Protein AF-A0A7S4W126-F1 (afdb_monomer_lite)

Structure (mmCIF, N/CA/C/O backbone):
data_AF-A0A7S4W126-F1
#
_entry.id   AF-A0A7S4W126-F1
#
loop_
_atom_site.group_PDB
_atom_site.id
_atom_site.type_symbol
_atom_site.label_atom_id
_atom_site.label_alt_id
_atom_site.label_comp_id
_atom_site.label_asym_id
_atom_site.label_entity_id
_atom_site.label_seq_id
_atom_site.pdbx_PDB_ins_code
_atom_site.Cartn_x
_atom_site.Cartn_y
_atom_site.Cartn_z
_atom_site.occupancy
_atom_site.B_iso_or_equiv
_atom_site.auth_seq_id
_atom_site.auth_comp_id
_atom_site.auth_asym_id
_atom_site.auth_atom_id
_atom_site.pdbx_PDB_model_num
ATOM 1 N N . LYS A 1 1 ? -13.277 -7.329 6.237 1.00 90.75 1 LYS A N 1
ATOM 2 C CA . LYS A 1 1 ? -13.253 -6.735 7.605 1.00 90.75 1 LYS A CA 1
ATOM 3 C C . LYS A 1 1 ? -12.310 -5.534 7.594 1.00 90.75 1 LYS A C 1
ATOM 5 O O . LYS A 1 1 ? -11.584 -5.409 6.620 1.00 90.75 1 LYS A O 1
ATOM 10 N N . ILE A 1 2 ? -12.320 -4.678 8.614 1.00 94.19 2 ILE A N 1
ATOM 11 C CA . ILE A 1 2 ? -11.358 -3.569 8.770 1.00 94.19 2 ILE A CA 1
ATOM 12 C C . ILE A 1 2 ? -10.396 -3.955 9.900 1.00 94.19 2 ILE A C 1
ATOM 14 O O . ILE A 1 2 ? -10.858 -4.555 10.874 1.00 94.19 2 ILE A O 1
ATOM 18 N N . ALA A 1 3 ? -9.103 -3.676 9.750 1.00 96.19 3 ALA A N 1
ATOM 19 C CA . ALA A 1 3 ? -8.069 -4.008 10.729 1.00 96.19 3 ALA A CA 1
ATOM 20 C C . ALA A 1 3 ? -8.229 -3.224 12.035 1.00 96.19 3 ALA A C 1
ATOM 22 O O . ALA A 1 3 ? -8.669 -2.075 12.018 1.00 96.19 3 ALA A O 1
ATOM 23 N N . ASP A 1 4 ? -7.929 -3.869 13.161 1.00 94.69 4 ASP A N 1
ATOM 24 C CA . ASP A 1 4 ? -7.965 -3.260 14.494 1.00 94.69 4 ASP A CA 1
ATOM 25 C C . ASP A 1 4 ? -6.705 -2.417 14.755 1.00 94.69 4 ASP A C 1
ATOM 27 O O . ASP A 1 4 ? -5.688 -2.602 14.091 1.00 94.69 4 ASP A O 1
ATOM 31 N N . ALA A 1 5 ? -6.759 -1.506 15.734 1.00 93.94 5 ALA A N 1
ATOM 32 C CA . ALA A 1 5 ? -5.678 -0.550 16.016 1.00 93.94 5 ALA A CA 1
ATOM 33 C C . ALA A 1 5 ? -4.349 -1.211 16.426 1.00 93.94 5 ALA A C 1
ATOM 35 O O . ALA A 1 5 ? -3.285 -0.620 16.316 1.00 93.94 5 ALA A O 1
ATOM 36 N N . ASN A 1 6 ? -4.403 -2.450 16.916 1.00 92.75 6 ASN A N 1
ATOM 37 C CA . ASN A 1 6 ? -3.231 -3.222 17.328 1.00 92.75 6 ASN A CA 1
ATOM 38 C C . ASN A 1 6 ? -2.645 -4.093 16.206 1.00 92.75 6 ASN A C 1
ATOM 40 O O . ASN A 1 6 ? -1.684 -4.828 16.449 1.00 92.75 6 ASN A O 1
ATOM 44 N N . TYR A 1 7 ? -3.235 -4.071 15.008 1.00 95.44 7 TYR A N 1
ATOM 45 C CA . TYR A 1 7 ? -2.669 -4.771 13.868 1.00 95.44 7 TYR A CA 1
ATOM 46 C C . TYR A 1 7 ? -1.399 -4.056 13.401 1.00 95.44 7 TYR A C 1
ATOM 48 O O . TYR A 1 7 ? -1.406 -2.855 13.161 1.00 95.44 7 TYR A O 1
ATOM 56 N N . ASN A 1 8 ? -0.324 -4.822 13.227 1.00 94.38 8 ASN A N 1
ATOM 57 C CA . ASN A 1 8 ? 0.948 -4.323 12.724 1.00 94.38 8 ASN A CA 1
ATOM 58 C C . ASN A 1 8 ? 1.354 -5.140 11.500 1.00 94.38 8 ASN A C 1
ATOM 60 O O . ASN A 1 8 ? 1.559 -6.351 11.601 1.00 94.38 8 ASN A O 1
ATOM 64 N N . ALA A 1 9 ? 1.479 -4.473 10.355 1.00 95.50 9 ALA A N 1
ATOM 65 C CA . ALA A 1 9 ? 2.018 -5.094 9.155 1.00 95.50 9 ALA A CA 1
ATOM 66 C C . ALA A 1 9 ? 3.543 -5.256 9.263 1.00 95.50 9 ALA A C 1
ATOM 68 O O . ALA A 1 9 ? 4.234 -4.425 9.855 1.00 95.50 9 ALA A O 1
ATOM 69 N N . THR A 1 10 ? 4.078 -6.328 8.678 1.00 95.81 10 THR A N 1
ATOM 70 C CA . THR A 1 10 ? 5.518 -6.639 8.716 1.00 95.81 10 THR A CA 1
ATOM 71 C C . THR A 1 10 ? 6.171 -6.457 7.352 1.00 95.81 10 THR A C 1
ATOM 73 O O . THR A 1 10 ? 5.537 -6.725 6.331 1.00 95.81 10 THR A O 1
ATOM 76 N N . GLN A 1 11 ? 7.448 -6.057 7.308 1.00 96.12 11 GLN A N 1
ATOM 77 C CA . GLN A 1 11 ? 8.208 -5.921 6.056 1.00 96.12 11 GLN A CA 1
ATOM 78 C C . GLN A 1 11 ? 8.055 -7.158 5.158 1.00 96.12 11 GLN A C 1
ATOM 80 O O . GLN A 1 11 ? 8.240 -8.288 5.609 1.00 96.12 11 GLN A O 1
ATOM 85 N N . GLY A 1 12 ? 7.740 -6.944 3.878 1.00 94.75 12 GLY A N 1
ATOM 86 C CA . GLY A 1 12 ? 7.589 -8.026 2.900 1.00 94.75 12 GLY A CA 1
ATOM 87 C C . GLY A 1 12 ? 6.261 -8.784 2.990 1.00 94.75 12 GLY A C 1
ATOM 88 O O . GLY A 1 12 ? 6.042 -9.722 2.227 1.00 94.75 12 GLY A O 1
ATOM 89 N N . GLN A 1 13 ? 5.357 -8.413 3.904 1.00 96.44 13 GLN A N 1
ATOM 90 C CA . GLN A 1 13 ? 4.043 -9.042 3.985 1.00 96.44 13 GLN A CA 1
ATOM 91 C C . GLN A 1 13 ? 3.250 -8.780 2.705 1.00 96.44 13 GLN A C 1
ATOM 93 O O . GLN A 1 13 ? 3.098 -7.635 2.283 1.00 96.44 13 GLN A O 1
ATOM 98 N N . ASN A 1 14 ? 2.702 -9.843 2.115 1.00 97.12 14 ASN A N 1
ATOM 99 C CA . ASN A 1 14 ? 1.857 -9.736 0.934 1.00 97.12 14 ASN A CA 1
ATOM 100 C C . ASN A 1 14 ? 0.533 -9.048 1.265 1.00 97.12 14 ASN A C 1
ATOM 102 O O . ASN A 1 14 ? -0.231 -9.502 2.118 1.00 97.12 14 ASN A O 1
ATOM 106 N N . LEU A 1 15 ? 0.248 -7.998 0.511 1.00 98.00 15 LEU A N 1
ATOM 107 C CA . LEU A 1 15 ? -0.972 -7.221 0.551 1.00 98.00 15 LEU A CA 1
ATOM 108 C C . LEU A 1 15 ? -1.639 -7.255 -0.820 1.00 98.00 15 LEU A C 1
ATOM 110 O O . LEU A 1 15 ? -0.974 -7.284 -1.854 1.00 98.00 15 LEU A O 1
ATOM 114 N N . THR A 1 16 ? -2.964 -7.249 -0.843 1.00 98.25 16 THR A N 1
ATOM 115 C CA . THR A 1 16 ? -3.747 -7.241 -2.080 1.00 98.25 16 THR A CA 1
ATOM 116 C C . THR A 1 16 ? -4.449 -5.908 -2.234 1.00 98.25 16 THR A C 1
ATOM 118 O O . THR A 1 16 ? -5.254 -5.535 -1.385 1.00 98.25 16 THR A O 1
ATOM 121 N N . VAL A 1 17 ? -4.191 -5.231 -3.346 1.00 98.12 17 VAL A N 1
ATOM 122 C CA . VAL A 1 17 ? -4.934 -4.045 -3.779 1.00 98.12 17 VAL A CA 1
ATOM 123 C C . VAL A 1 17 ? -5.935 -4.473 -4.840 1.00 98.12 17 VAL A C 1
ATOM 125 O O . VAL A 1 17 ? -5.609 -5.308 -5.688 1.00 98.12 17 VAL A O 1
ATOM 128 N N . ILE A 1 18 ? -7.144 -3.915 -4.807 1.00 97.75 18 ILE A N 1
ATOM 129 C CA . ILE A 1 18 ? -8.142 -4.094 -5.869 1.00 97.75 18 ILE A CA 1
ATOM 130 C C . ILE A 1 18 ? -8.626 -2.739 -6.376 1.00 97.75 18 ILE A C 1
ATOM 132 O O . ILE A 1 18 ? -8.756 -1.796 -5.598 1.00 97.75 18 ILE A O 1
ATOM 136 N N . GLY A 1 19 ? -8.936 -2.656 -7.667 1.00 96.81 19 GLY A N 1
ATOM 137 C CA . GLY A 1 19 ? -9.340 -1.396 -8.280 1.00 96.81 19 GLY A CA 1
ATOM 138 C C . GLY A 1 19 ? -9.707 -1.514 -9.756 1.00 96.81 19 GLY A C 1
ATOM 139 O O . GLY A 1 19 ? -9.651 -2.595 -10.344 1.00 96.81 19 GLY A O 1
ATOM 140 N N . MET A 1 20 ? -10.160 -0.406 -10.335 1.00 96.44 20 MET A N 1
ATOM 141 C CA . MET A 1 20 ? -10.574 -0.289 -11.745 1.00 96.44 20 MET A CA 1
ATOM 142 C C . MET A 1 20 ? -9.800 0.824 -12.470 1.00 96.44 20 MET A C 1
ATOM 144 O O . MET A 1 20 ? -10.214 1.298 -13.531 1.00 96.44 20 MET A O 1
ATOM 148 N N . GLY A 1 21 ? -8.690 1.265 -11.882 1.00 95.38 21 GLY A N 1
ATOM 149 C CA . GLY A 1 21 ? -7.834 2.311 -12.402 1.00 95.38 21 GLY A CA 1
ATOM 150 C C . GLY A 1 21 ? -7.059 1.908 -13.651 1.00 95.38 21 GLY A C 1
ATOM 151 O O . GLY A 1 21 ? -7.342 0.926 -14.345 1.00 95.38 21 GLY A O 1
ATOM 152 N N . VAL A 1 22 ? -6.084 2.746 -13.976 1.00 94.50 22 VAL A N 1
ATOM 153 C CA . VAL A 1 22 ? -5.203 2.575 -15.125 1.00 94.50 22 VAL A CA 1
ATOM 154 C C . VAL A 1 22 ? -4.376 1.301 -14.966 1.00 94.50 22 VAL A C 1
ATOM 156 O O . VAL A 1 22 ? -3.673 1.105 -13.983 1.00 94.50 22 VAL A O 1
ATOM 159 N N . THR A 1 23 ? -4.454 0.440 -15.976 1.00 93.19 23 THR A N 1
ATOM 160 C CA . THR A 1 23 ? -3.678 -0.805 -16.062 1.00 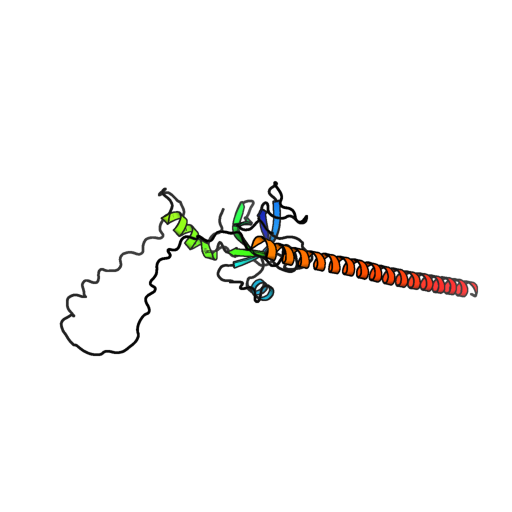93.19 23 THR A CA 1
ATOM 161 C C . THR A 1 23 ? -2.295 -0.563 -16.669 1.00 93.19 23 THR A C 1
ATOM 163 O O . THR A 1 23 ? -2.001 0.524 -17.172 1.00 93.19 23 THR A O 1
ATOM 166 N N . GLU A 1 24 ? -1.468 -1.607 -16.746 1.00 88.12 24 GLU A N 1
ATOM 167 C CA . GLU A 1 24 ? -0.154 -1.586 -17.400 1.00 88.12 24 GLU A CA 1
ATOM 168 C C . GLU A 1 24 ? -0.199 -1.143 -18.877 1.00 88.12 24 GLU A C 1
ATOM 170 O O . GLU A 1 24 ? 0.811 -0.744 -19.452 1.00 88.12 24 GLU A O 1
ATOM 175 N N . LYS A 1 25 ? -1.385 -1.172 -19.499 1.00 88.56 25 LYS A N 1
ATOM 176 C CA . LYS A 1 25 ? -1.623 -0.705 -20.874 1.00 88.56 25 LYS A CA 1
ATOM 177 C C . LYS A 1 25 ? -1.825 0.810 -20.978 1.00 88.56 25 LYS A C 1
ATOM 179 O O . LYS A 1 25 ? -2.024 1.317 -22.079 1.00 88.56 25 LYS A O 1
ATOM 184 N N . GLY A 1 26 ? -1.822 1.529 -19.855 1.00 89.12 26 GLY A N 1
ATOM 185 C CA . GLY A 1 26 ? -2.088 2.967 -19.806 1.00 89.12 26 GLY A CA 1
ATOM 186 C C . GLY A 1 26 ? -3.566 3.329 -19.990 1.00 89.12 26 GLY A C 1
ATOM 187 O O . GLY A 1 26 ? -3.889 4.493 -20.216 1.00 89.12 26 GLY A O 1
ATOM 188 N N . THR A 1 27 ? -4.471 2.351 -19.903 1.00 92.00 27 THR A N 1
ATOM 189 C CA . THR A 1 27 ? -5.921 2.553 -20.018 1.00 92.00 27 THR A CA 1
ATOM 190 C C . THR A 1 27 ? -6.639 2.042 -18.780 1.00 92.00 27 THR A C 1
ATOM 192 O O . THR A 1 27 ? -6.269 0.997 -18.235 1.00 92.00 27 THR A O 1
ATOM 195 N N . VAL A 1 28 ? -7.699 2.746 -18.381 1.00 90.62 28 VAL A N 1
ATOM 196 C CA . VAL A 1 28 ? -8.652 2.262 -17.374 1.00 90.62 28 VAL A CA 1
ATOM 197 C C . VAL A 1 28 ? -9.379 1.012 -17.868 1.00 90.62 28 VAL A C 1
ATOM 199 O O . VAL A 1 28 ? -9.464 0.753 -19.072 1.00 90.62 28 VAL A O 1
ATOM 202 N N . THR A 1 29 ? -9.907 0.234 -16.932 1.00 89.31 29 THR A N 1
ATOM 203 C CA . THR A 1 29 ? -10.598 -1.029 -17.200 1.00 89.31 29 THR A CA 1
ATOM 204 C C . THR A 1 29 ? -12.012 -1.000 -16.628 1.00 89.31 29 THR A C 1
ATOM 206 O O . THR A 1 29 ? -12.260 -0.419 -15.579 1.00 89.31 29 THR A O 1
ATOM 209 N N . ASN A 1 30 ? -12.951 -1.665 -17.307 1.00 91.50 30 ASN A N 1
ATOM 210 C CA . ASN A 1 30 ? -14.310 -1.877 -16.789 1.00 91.50 30 ASN A CA 1
ATOM 211 C C . ASN A 1 30 ? -14.415 -3.137 -15.914 1.00 91.50 30 ASN A C 1
ATOM 213 O O . ASN A 1 30 ? -15.479 -3.433 -15.374 1.00 91.50 30 ASN A O 1
ATOM 217 N N . ALA A 1 31 ? -13.338 -3.917 -15.828 1.00 94.31 31 ALA A N 1
ATOM 218 C CA . ALA A 1 31 ? -13.247 -5.094 -14.981 1.00 94.31 31 ALA A CA 1
ATOM 219 C C . ALA A 1 31 ? -12.440 -4.765 -13.725 1.00 94.31 31 ALA A C 1
ATOM 221 O O . ALA A 1 31 ? -11.386 -4.137 -13.818 1.00 94.31 31 ALA A O 1
ATOM 222 N N . LEU A 1 32 ? -12.915 -5.239 -12.573 1.00 96.56 32 LEU A N 1
ATOM 223 C CA . LEU A 1 32 ? -12.180 -5.150 -11.318 1.00 96.56 32 LEU A CA 1
ATOM 224 C C . LEU A 1 32 ? -10.877 -5.953 -11.415 1.00 96.56 32 LEU A C 1
ATOM 226 O O . LEU A 1 32 ? -10.896 -7.152 -11.703 1.00 96.56 32 LEU A O 1
ATOM 230 N N . MET A 1 33 ? -9.762 -5.289 -11.138 1.00 97.12 33 MET A N 1
ATOM 231 C CA . MET A 1 33 ? -8.421 -5.862 -11.126 1.00 97.12 33 MET A CA 1
ATOM 232 C C . MET A 1 33 ? -7.948 -6.083 -9.695 1.00 97.12 33 MET A C 1
ATOM 234 O O . MET A 1 33 ? -8.462 -5.481 -8.750 1.00 97.12 33 MET A O 1
ATOM 238 N N . LYS A 1 34 ? -6.938 -6.943 -9.548 1.00 96.44 34 LYS A N 1
ATOM 239 C CA . LYS A 1 34 ? -6.205 -7.120 -8.298 1.00 96.44 34 LYS A CA 1
ATOM 240 C C . LYS A 1 34 ? -4.709 -7.214 -8.551 1.00 96.44 34 LYS A C 1
ATOM 242 O O . LYS A 1 34 ? -4.293 -7.812 -9.544 1.00 96.44 34 LYS A O 1
ATOM 247 N N . VAL A 1 35 ? -3.917 -6.715 -7.614 1.00 96.12 35 VAL A N 1
ATOM 248 C CA . VAL A 1 35 ? -2.462 -6.865 -7.614 1.00 96.12 35 VAL A CA 1
ATOM 249 C C . VAL A 1 35 ? -1.968 -7.177 -6.205 1.00 96.12 35 VAL A C 1
ATOM 251 O O . VAL A 1 35 ? -2.511 -6.676 -5.222 1.00 96.12 35 VAL A O 1
ATOM 254 N N . THR A 1 36 ? -0.954 -8.037 -6.112 1.00 96.69 36 THR A N 1
ATOM 255 C CA . THR A 1 36 ? -0.252 -8.312 -4.854 1.00 96.69 36 THR A CA 1
ATOM 256 C C . THR A 1 36 ? 1.007 -7.461 -4.786 1.00 96.69 36 THR A C 1
ATOM 258 O O . THR A 1 36 ? 1.852 -7.545 -5.680 1.00 96.69 36 THR A O 1
ATOM 261 N N . VAL A 1 37 ? 1.115 -6.668 -3.727 1.00 96.69 37 VAL A N 1
ATOM 262 C CA . VAL A 1 37 ? 2.250 -5.802 -3.386 1.00 96.69 37 VAL A CA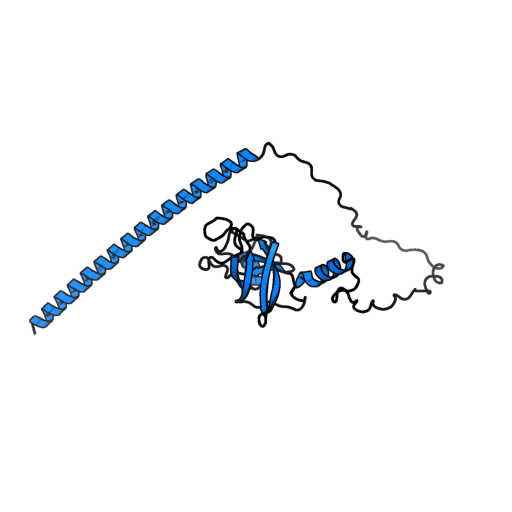 1
ATOM 263 C C . VAL A 1 37 ? 2.740 -6.151 -1.982 1.00 96.69 37 VAL A C 1
ATOM 265 O O . VAL A 1 37 ? 2.026 -6.793 -1.220 1.00 96.69 37 VAL A O 1
ATOM 268 N N . GLU A 1 38 ? 3.956 -5.756 -1.631 1.00 96.00 38 GLU A N 1
ATOM 269 C CA . GLU A 1 38 ? 4.560 -6.096 -0.339 1.00 96.00 38 GLU A CA 1
ATOM 270 C C . GLU A 1 38 ? 4.592 -4.882 0.584 1.00 96.00 38 GLU A C 1
ATOM 272 O O . GLU A 1 38 ? 4.989 -3.805 0.149 1.00 96.00 38 GLU A O 1
ATOM 277 N N . TYR A 1 39 ? 4.215 -5.046 1.852 1.00 97.56 39 TYR A N 1
ATOM 278 C CA . TYR A 1 39 ? 4.350 -3.986 2.849 1.00 97.56 39 TYR A CA 1
ATOM 279 C C . TYR A 1 39 ? 5.810 -3.538 3.000 1.00 97.56 39 TYR A C 1
ATOM 281 O O . TYR A 1 39 ? 6.736 -4.360 3.036 1.00 97.56 39 TYR A O 1
ATOM 289 N N . GLN A 1 40 ? 6.000 -2.229 3.145 1.00 95.81 40 GLN A N 1
ATOM 290 C CA . GLN A 1 40 ? 7.294 -1.600 3.350 1.00 95.81 40 GLN A CA 1
ATOM 291 C C . GLN A 1 40 ? 7.316 -0.819 4.667 1.00 95.81 40 GLN A C 1
ATOM 293 O O . GLN A 1 40 ? 6.445 0.009 4.924 1.00 95.81 40 GLN A O 1
ATOM 298 N N . GLU A 1 41 ? 8.342 -1.063 5.483 1.00 95.94 41 GLU A N 1
ATOM 299 C CA . GLU A 1 41 ? 8.568 -0.353 6.740 1.00 95.94 41 GLU A CA 1
ATOM 300 C C . GLU A 1 41 ? 8.619 1.161 6.532 1.00 95.94 41 GLU A C 1
ATOM 302 O O . GLU A 1 41 ? 9.221 1.667 5.574 1.00 95.94 41 GLU A O 1
ATOM 307 N N . LYS A 1 42 ? 7.997 1.880 7.474 1.00 95.38 42 LYS A N 1
ATOM 308 C CA . LYS A 1 42 ? 7.780 3.329 7.410 1.00 95.38 42 LYS A CA 1
ATOM 309 C C . LYS A 1 42 ? 9.095 4.097 7.214 1.00 95.38 42 LYS A C 1
ATOM 311 O O . LYS A 1 42 ? 9.142 4.983 6.366 1.00 95.38 42 LYS A O 1
ATOM 316 N N . ASP A 1 43 ? 10.190 3.689 7.862 1.00 95.00 43 ASP A N 1
ATOM 317 C CA . ASP A 1 43 ? 11.514 4.314 7.692 1.00 95.00 43 ASP A CA 1
ATOM 318 C C . ASP A 1 43 ? 12.081 4.152 6.278 1.00 95.00 43 ASP A C 1
ATOM 320 O O . ASP A 1 43 ? 12.630 5.093 5.696 1.00 95.00 43 ASP A O 1
ATOM 324 N N . ARG A 1 44 ? 11.942 2.962 5.679 1.00 92.94 44 ARG A N 1
ATOM 325 C CA . ARG A 1 44 ? 12.387 2.731 4.300 1.00 92.94 44 ARG A CA 1
ATOM 326 C C . ARG A 1 44 ? 11.557 3.577 3.341 1.00 92.94 44 ARG A C 1
ATOM 328 O O . ARG A 1 44 ? 12.110 4.119 2.386 1.00 92.94 44 ARG A O 1
ATOM 335 N N . CYS A 1 45 ? 10.255 3.698 3.593 1.00 93.44 45 CYS A N 1
ATOM 336 C CA . CYS A 1 45 ? 9.402 4.521 2.754 1.00 93.44 45 CYS A CA 1
ATOM 337 C C . CYS A 1 45 ? 9.694 6.020 2.889 1.00 93.44 45 CYS A C 1
ATOM 339 O O . CYS A 1 45 ? 9.842 6.705 1.881 1.00 93.44 45 CYS A O 1
ATOM 341 N N . MET A 1 46 ? 9.881 6.515 4.113 1.00 94.94 46 MET A N 1
ATOM 342 C CA . MET A 1 46 ? 10.252 7.905 4.381 1.00 94.94 46 MET A CA 1
ATOM 343 C C . MET A 1 46 ? 11.545 8.296 3.655 1.00 94.94 46 MET A C 1
ATOM 345 O O . MET A 1 46 ? 11.606 9.348 3.024 1.00 94.94 46 MET A O 1
ATOM 349 N N . ASN A 1 47 ? 12.558 7.424 3.678 1.00 93.44 47 ASN A N 1
ATOM 350 C CA . ASN A 1 47 ? 13.810 7.653 2.955 1.00 93.44 47 ASN A CA 1
ATOM 351 C C . ASN A 1 47 ? 13.621 7.651 1.431 1.00 93.44 47 ASN A C 1
ATOM 353 O O . ASN A 1 47 ? 14.212 8.470 0.732 1.00 93.44 47 ASN A O 1
ATOM 357 N N . GLN A 1 48 ? 12.797 6.740 0.911 1.00 91.50 48 GLN A N 1
ATOM 358 C CA . GLN A 1 48 ? 12.508 6.643 -0.519 1.00 91.50 48 GLN A CA 1
ATOM 359 C C . GLN A 1 48 ? 11.682 7.831 -1.037 1.00 91.50 48 GLN A C 1
ATOM 361 O O . GLN A 1 48 ? 11.858 8.242 -2.183 1.00 91.50 48 GLN A O 1
ATOM 366 N N . LEU A 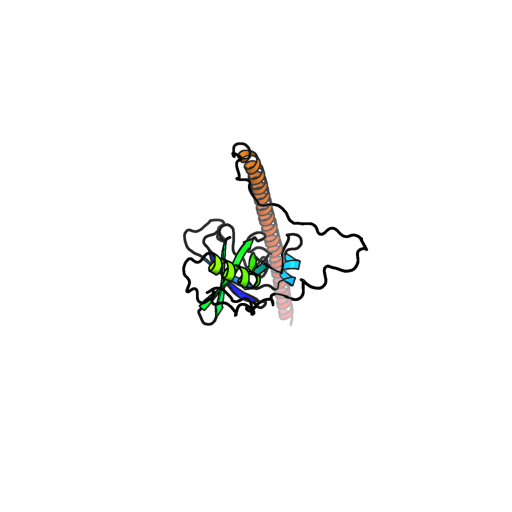1 49 ? 10.792 8.375 -0.205 1.00 92.94 49 LEU A N 1
ATOM 367 C CA . LEU A 1 49 ? 9.846 9.429 -0.565 1.00 92.94 49 LEU A CA 1
ATOM 368 C C . LEU A 1 49 ? 10.253 10.823 -0.075 1.00 92.94 49 LEU A C 1
ATOM 370 O O . LEU A 1 49 ? 9.472 11.764 -0.201 1.00 92.94 49 LEU A O 1
ATOM 374 N N . TRP A 1 50 ? 11.456 11.013 0.460 1.00 91.94 50 TRP A N 1
ATOM 375 C CA . TRP A 1 50 ? 11.955 12.354 0.754 1.00 91.94 50 TRP A CA 1
ATOM 376 C C . TRP A 1 50 ? 12.250 13.106 -0.559 1.00 91.94 50 TRP A C 1
ATOM 378 O O . TRP A 1 50 ? 12.990 12.575 -1.390 1.00 91.94 50 TRP A O 1
ATOM 388 N N . PRO A 1 51 ? 11.739 14.338 -0.779 1.00 93.94 51 PRO A N 1
ATOM 389 C CA . PRO A 1 51 ? 11.086 15.249 0.173 1.00 93.94 51 PRO A CA 1
ATOM 390 C C . PRO A 1 51 ? 9.554 15.392 -0.002 1.00 93.94 51 PRO A C 1
ATOM 392 O O . PRO A 1 51 ? 8.987 16.415 0.375 1.00 93.94 51 PRO A O 1
ATOM 395 N N . TRP A 1 52 ? 8.860 14.416 -0.589 1.00 89.50 52 TRP A N 1
ATOM 396 C CA . TRP A 1 52 ? 7.453 14.510 -1.015 1.00 89.50 52 TRP A CA 1
ATOM 397 C C . TRP A 1 52 ? 6.395 14.454 0.109 1.00 89.50 52 TRP A C 1
ATOM 399 O O . TRP A 1 52 ? 5.207 14.382 -0.189 1.00 89.50 52 TRP A O 1
ATOM 409 N N . GLY A 1 53 ? 6.789 14.550 1.384 1.00 88.75 53 GLY A N 1
ATOM 410 C CA . GLY A 1 53 ? 5.849 14.735 2.502 1.00 88.75 53 GLY A CA 1
ATOM 411 C C . GLY A 1 53 ? 5.154 13.460 2.992 1.00 88.75 53 GLY A C 1
ATOM 412 O O . GLY A 1 53 ? 3.966 13.491 3.298 1.00 88.75 53 GLY A O 1
ATOM 413 N N . PHE A 1 54 ? 5.879 12.342 3.063 1.00 96.00 54 PHE A N 1
ATOM 414 C CA . PHE A 1 54 ? 5.390 11.119 3.706 1.00 96.00 54 PHE A CA 1
ATOM 415 C C . PHE A 1 54 ? 5.285 11.297 5.232 1.00 96.00 54 PHE A C 1
ATOM 417 O O . PHE A 1 54 ? 6.262 11.687 5.870 1.00 96.00 54 PHE A O 1
ATOM 424 N N . GLU A 1 55 ? 4.121 10.975 5.805 1.00 96.38 55 GLU A N 1
ATOM 425 C CA . GLU A 1 55 ? 3.844 11.078 7.243 1.00 96.38 55 GLU A CA 1
ATOM 426 C C . GLU A 1 55 ? 3.643 9.685 7.854 1.00 96.38 55 GLU A C 1
ATOM 428 O O . GLU A 1 55 ? 2.593 9.062 7.700 1.00 96.38 55 GLU A O 1
ATOM 433 N N . ALA A 1 56 ? 4.658 9.189 8.564 1.00 95.25 56 ALA A N 1
ATOM 434 C CA . ALA A 1 56 ? 4.666 7.838 9.124 1.00 95.25 56 ALA A CA 1
ATOM 435 C C . ALA A 1 56 ? 3.542 7.596 10.152 1.00 95.25 56 ALA A C 1
ATOM 437 O O . ALA A 1 56 ? 3.120 6.456 10.338 1.00 95.25 56 ALA A O 1
ATOM 438 N N . SER A 1 57 ? 3.030 8.640 10.807 1.00 95.56 57 SER A N 1
ATOM 439 C CA . SER A 1 57 ? 1.937 8.498 11.782 1.00 95.56 57 SER A CA 1
ATOM 440 C C . SER A 1 57 ? 0.570 8.184 11.165 1.00 95.56 57 SER A C 1
ATOM 442 O O . SER A 1 57 ? -0.311 7.737 11.884 1.00 95.56 57 SER A O 1
ATOM 444 N N . SER A 1 58 ? 0.382 8.383 9.855 1.00 96.56 58 SER A N 1
ATOM 445 C CA . SER A 1 58 ? -0.917 8.174 9.180 1.00 96.56 58 SER A CA 1
ATOM 446 C C . SER A 1 58 ? -0.810 7.467 7.826 1.00 96.56 58 SER A C 1
ATOM 448 O O . SER A 1 58 ? -1.816 7.234 7.151 1.00 96.56 58 SER A O 1
ATOM 450 N N . MET A 1 59 ? 0.408 7.130 7.396 1.00 98.00 59 MET A N 1
ATOM 451 C CA . MET A 1 59 ? 0.675 6.519 6.099 1.00 98.00 59 MET A CA 1
ATOM 452 C C . MET A 1 59 ? 1.588 5.304 6.228 1.00 98.00 59 MET A C 1
ATOM 454 O O . MET A 1 59 ? 2.486 5.237 7.070 1.00 98.00 59 MET A O 1
ATOM 458 N N . PHE A 1 60 ? 1.412 4.373 5.300 1.00 98.12 60 PHE A N 1
ATOM 459 C CA . PHE A 1 60 ? 2.361 3.301 5.041 1.00 98.12 60 PHE A CA 1
ATOM 460 C C . PHE A 1 60 ? 2.541 3.106 3.540 1.00 98.12 60 PHE A C 1
ATOM 462 O O . PHE A 1 60 ? 1.822 3.688 2.723 1.00 98.12 60 PHE A O 1
ATOM 469 N N . CYS A 1 61 ? 3.509 2.272 3.172 1.00 97.44 61 CYS A N 1
ATOM 470 C CA . CYS A 1 61 ? 3.813 2.004 1.777 1.00 97.44 61 CYS A CA 1
ATOM 471 C C . CYS A 1 61 ? 3.710 0.528 1.447 1.00 97.44 61 CYS A C 1
ATOM 473 O O . CYS A 1 61 ? 3.980 -0.337 2.285 1.00 97.44 61 CYS A O 1
ATOM 475 N N . ALA A 1 62 ? 3.334 0.250 0.204 1.00 97.25 62 ALA A N 1
ATOM 476 C CA . ALA A 1 62 ? 3.337 -1.099 -0.323 1.00 97.25 62 ALA A CA 1
ATOM 477 C C . ALA A 1 62 ? 3.855 -1.131 -1.761 1.00 97.25 62 ALA A C 1
ATOM 479 O O . ALA A 1 62 ? 3.483 -0.316 -2.604 1.00 97.25 62 ALA A O 1
ATOM 480 N N . GLY A 1 63 ? 4.731 -2.092 -2.022 1.00 93.94 63 GLY A N 1
ATOM 481 C CA . GLY A 1 63 ? 5.511 -2.220 -3.242 1.00 93.94 63 GLY A CA 1
ATOM 482 C C . GLY A 1 63 ? 6.978 -2.468 -2.906 1.00 93.94 63 GLY A C 1
ATOM 483 O O . GLY A 1 63 ? 7.468 -2.091 -1.848 1.00 93.94 63 GLY A O 1
ATOM 484 N N . ASN A 1 64 ? 7.709 -3.107 -3.819 1.00 82.94 64 ASN A N 1
ATOM 485 C CA . ASN A 1 64 ? 9.148 -3.325 -3.631 1.00 82.94 64 ASN A CA 1
ATOM 486 C C . ASN A 1 64 ? 9.937 -2.006 -3.765 1.00 82.94 64 ASN A C 1
ATOM 488 O O . ASN A 1 64 ? 11.060 -1.885 -3.275 1.00 82.94 64 ASN A O 1
ATOM 492 N N . GLY A 1 65 ? 9.356 -0.996 -4.424 1.00 80.31 65 GLY A N 1
ATOM 493 C CA . GLY A 1 65 ? 10.050 0.262 -4.673 1.00 80.31 65 GLY A CA 1
ATOM 494 C C . GLY A 1 65 ? 11.251 0.079 -5.604 1.00 80.31 65 GLY A C 1
ATOM 495 O O . GLY A 1 65 ? 12.271 0.739 -5.447 1.00 80.31 65 GLY A O 1
ATOM 496 N N . THR A 1 66 ? 11.146 -0.866 -6.539 1.00 77.56 66 THR A N 1
ATOM 497 C CA . THR A 1 66 ? 12.142 -1.156 -7.573 1.00 77.56 66 THR A CA 1
ATOM 498 C C . THR A 1 66 ? 11.491 -1.037 -8.946 1.00 77.56 66 THR A C 1
ATOM 500 O O . THR A 1 66 ? 10.273 -1.166 -9.087 1.00 77.56 66 THR A O 1
ATOM 503 N N . TYR A 1 67 ? 12.296 -0.778 -9.974 1.00 75.19 67 TYR A N 1
ATOM 504 C CA . TYR A 1 67 ? 11.812 -0.609 -11.349 1.00 75.19 67 TYR A CA 1
ATOM 505 C C . TYR A 1 67 ? 11.284 -1.910 -11.983 1.00 75.19 67 TYR A C 1
ATOM 507 O O . TYR A 1 67 ? 10.588 -1.851 -12.991 1.00 75.19 67 TYR A O 1
ATOM 515 N N . ASP A 1 68 ? 11.554 -3.069 -11.374 1.00 63.66 68 ASP A N 1
ATOM 516 C CA . ASP A 1 68 ? 11.379 -4.375 -12.024 1.00 63.66 68 ASP A CA 1
ATOM 517 C C . ASP A 1 68 ? 10.035 -5.059 -11.737 1.00 63.66 68 ASP A C 1
ATOM 519 O O . ASP A 1 68 ? 9.717 -6.079 -12.347 1.00 63.66 68 ASP A O 1
ATOM 523 N N . THR A 1 69 ? 9.240 -4.554 -10.787 1.00 71.50 69 THR A N 1
ATOM 524 C CA . THR A 1 69 ? 8.020 -5.270 -10.373 1.00 71.50 69 THR A CA 1
ATOM 525 C C . THR A 1 69 ? 6.796 -4.934 -11.216 1.00 71.50 69 THR A C 1
ATOM 527 O O . THR A 1 69 ? 5.964 -5.819 -11.412 1.00 71.50 69 THR A O 1
ATOM 530 N N . GLY A 1 70 ? 6.659 -3.693 -11.704 1.00 80.56 70 GLY A N 1
ATOM 531 C CA . GLY A 1 70 ? 5.499 -3.242 -12.487 1.00 80.56 70 GLY A CA 1
ATOM 532 C C . GLY A 1 70 ? 4.145 -3.369 -11.770 1.00 80.56 70 GLY A C 1
ATOM 533 O O . GLY A 1 70 ? 3.104 -3.279 -12.414 1.00 80.56 70 GLY A O 1
ATOM 534 N N . LYS A 1 71 ? 4.145 -3.628 -10.456 1.00 92.12 71 LYS A N 1
ATOM 535 C CA . LYS A 1 71 ? 2.956 -3.920 -9.648 1.00 92.12 71 LYS A CA 1
ATOM 536 C C . LYS A 1 71 ? 2.695 -2.778 -8.684 1.00 92.12 71 LYS A C 1
ATOM 538 O O . LYS A 1 71 ? 3.504 -2.549 -7.789 1.00 92.12 71 LYS A O 1
ATOM 543 N N . ASP A 1 72 ? 1.566 -2.107 -8.856 1.00 94.94 72 ASP A N 1
ATOM 544 C CA . ASP A 1 72 ? 1.160 -0.981 -8.020 1.00 94.94 72 ASP A CA 1
ATOM 545 C C . ASP A 1 72 ? -0.329 -0.675 -8.213 1.00 94.94 72 ASP A C 1
ATOM 547 O O . ASP A 1 72 ? -0.935 -1.117 -9.194 1.00 94.94 72 ASP A O 1
ATOM 551 N N . ALA A 1 73 ? -0.898 0.097 -7.292 1.00 96.12 73 ALA A N 1
ATOM 552 C CA . ALA A 1 73 ? -2.109 0.856 -7.567 1.00 96.12 73 ALA A CA 1
ATOM 553 C C . ALA A 1 73 ? -1.775 2.010 -8.525 1.00 96.12 73 ALA A C 1
ATOM 555 O O . ALA A 1 73 ? -0.637 2.476 -8.572 1.00 96.12 73 ALA A O 1
ATOM 556 N N . CYS A 1 74 ? -2.749 2.497 -9.290 1.00 95.44 74 CYS A N 1
ATOM 557 C CA . CYS A 1 74 ? -2.493 3.566 -10.245 1.00 95.44 74 CYS A CA 1
ATOM 558 C C . CYS A 1 74 ? -3.622 4.602 -10.301 1.00 95.44 74 CYS A C 1
ATOM 560 O O . CYS A 1 74 ? -4.500 4.662 -9.436 1.00 95.44 74 CYS A O 1
ATOM 562 N N . GLN A 1 75 ? -3.583 5.498 -11.291 1.00 95.81 75 GLN A N 1
ATOM 563 C CA . GLN A 1 75 ? -4.591 6.549 -11.412 1.00 95.81 75 GLN A CA 1
ATOM 564 C C . GLN A 1 75 ? -5.989 5.940 -11.552 1.00 95.81 75 GLN A C 1
ATOM 566 O O . GLN A 1 75 ? -6.222 5.068 -12.386 1.00 95.81 75 GLN A O 1
ATOM 571 N N . GLY A 1 76 ? -6.928 6.434 -10.747 1.00 95.50 76 GLY A N 1
ATOM 572 C CA . GLY A 1 76 ? -8.289 5.900 -10.669 1.00 95.50 76 GLY A CA 1
ATOM 573 C C . GLY A 1 76 ? -8.487 4.818 -9.604 1.00 95.50 76 GLY A C 1
ATOM 574 O O . GLY A 1 76 ? -9.634 4.482 -9.331 1.00 95.50 76 GLY A O 1
ATOM 575 N N . ASP A 1 77 ? -7.419 4.330 -8.962 1.00 97.56 77 ASP A N 1
ATOM 576 C CA . ASP A 1 77 ? -7.524 3.421 -7.811 1.00 97.56 77 ASP A CA 1
ATOM 577 C C . ASP A 1 77 ? -7.581 4.155 -6.462 1.00 97.56 77 ASP A C 1
ATOM 579 O O . ASP A 1 77 ? -7.878 3.527 -5.450 1.00 97.56 77 ASP A O 1
ATOM 583 N N . SER A 1 78 ? -7.322 5.471 -6.420 1.00 97.06 78 SER A N 1
ATOM 584 C CA . SER A 1 78 ? -7.388 6.287 -5.196 1.00 97.06 78 SER A CA 1
ATOM 585 C C . SER A 1 78 ? -8.730 6.128 -4.472 1.00 97.06 78 SER A C 1
ATOM 587 O O . SER A 1 78 ? -9.795 6.205 -5.085 1.00 97.06 78 SER A O 1
ATOM 589 N N . GLY A 1 79 ? -8.679 5.914 -3.156 1.00 98.06 79 GLY A N 1
ATOM 590 C CA . GLY A 1 79 ? -9.845 5.553 -2.340 1.00 98.06 79 GLY A CA 1
ATOM 591 C C . GLY A 1 79 ? -10.155 4.049 -2.319 1.00 98.06 79 GLY A C 1
ATOM 592 O O . GLY A 1 79 ? -10.973 3.601 -1.516 1.00 98.06 79 GLY A O 1
ATOM 593 N N . GLY A 1 80 ? -9.499 3.261 -3.174 1.00 98.12 80 GLY A N 1
ATOM 594 C CA . GLY A 1 80 ? -9.612 1.810 -3.223 1.00 98.12 80 GLY A CA 1
ATOM 595 C C . GLY A 1 80 ? -8.959 1.122 -2.018 1.00 98.12 80 GLY A C 1
ATOM 596 O O . GLY A 1 80 ? -8.073 1.689 -1.372 1.00 98.12 80 GLY A O 1
ATOM 597 N N . PRO A 1 81 ? -9.389 -0.103 -1.678 1.00 98.50 81 PRO A N 1
ATOM 598 C CA . PRO A 1 81 ? -8.896 -0.798 -0.500 1.00 98.50 81 PRO A CA 1
ATOM 599 C C . PRO A 1 81 ? -7.615 -1.598 -0.778 1.00 98.50 81 PRO A C 1
ATOM 601 O O . PRO A 1 81 ? -7.453 -2.217 -1.834 1.00 98.50 81 PRO A O 1
ATOM 604 N N . ILE A 1 82 ? -6.751 -1.661 0.237 1.00 98.69 82 ILE A N 1
ATOM 605 C CA . ILE A 1 82 ? -5.659 -2.634 0.334 1.00 98.69 82 ILE A CA 1
ATOM 606 C C . ILE A 1 82 ? -5.885 -3.545 1.543 1.00 98.69 82 ILE A C 1
ATOM 608 O O . ILE A 1 82 ? -6.272 -3.098 2.629 1.00 98.69 82 ILE A O 1
ATOM 612 N N . PHE A 1 83 ? -5.667 -4.841 1.344 1.00 98.44 83 PHE A N 1
ATOM 613 C CA . PHE A 1 83 ? -5.976 -5.887 2.311 1.00 98.44 83 PHE A CA 1
ATOM 614 C C . PHE A 1 83 ? -4.750 -6.723 2.653 1.00 98.44 83 PHE A C 1
ATOM 616 O O . PHE A 1 83 ? -3.940 -7.004 1.772 1.00 98.44 83 PHE A O 1
ATOM 623 N N . TYR A 1 84 ? -4.698 -7.236 3.879 1.00 97.06 84 TYR A N 1
ATOM 624 C CA . TYR A 1 84 ? -4.000 -8.489 4.153 1.00 97.06 84 TYR A CA 1
ATOM 625 C C . TYR A 1 84 ? -5.007 -9.640 4.204 1.00 97.06 84 TYR A C 1
ATOM 627 O O . TYR A 1 84 ? -6.190 -9.444 4.503 1.00 97.06 84 TYR A O 1
ATOM 635 N N . GLU A 1 85 ? -4.536 -10.840 3.888 1.00 95.69 85 GLU A N 1
ATOM 636 C CA . GLU A 1 85 ? -5.319 -12.064 4.010 1.00 95.69 85 GLU A CA 1
ATOM 637 C C . GLU A 1 85 ? -4.889 -12.821 5.269 1.00 95.69 85 GLU A C 1
ATOM 639 O O . GLU A 1 85 ? -3.712 -13.134 5.440 1.00 95.69 85 GLU A O 1
ATOM 644 N N . ASP A 1 86 ? -5.851 -13.129 6.136 1.00 93.69 86 ASP A N 1
ATOM 645 C CA . ASP A 1 86 ? -5.657 -13.961 7.322 1.00 93.69 86 ASP A CA 1
ATOM 646 C C . ASP A 1 86 ? -6.636 -15.127 7.291 1.00 93.69 86 ASP A C 1
ATOM 648 O O . ASP A 1 86 ? -7.849 -14.936 7.391 1.00 93.69 86 ASP A O 1
ATOM 652 N N . ASN A 1 87 ? -6.110 -16.341 7.110 1.00 93.81 87 ASN A N 1
ATOM 653 C CA . ASN A 1 87 ? -6.898 -17.574 7.065 1.00 93.81 87 ASN A CA 1
ATOM 654 C C . ASN A 1 87 ? -8.108 -17.492 6.103 1.00 93.81 87 ASN A C 1
ATOM 656 O O . ASN A 1 87 ? -9.218 -17.912 6.435 1.00 93.81 87 ASN A O 1
ATOM 660 N N . GLY A 1 88 ? -7.905 -16.918 4.909 1.00 93.31 88 GLY A N 1
ATOM 661 C CA . GLY A 1 88 ? -8.945 -16.733 3.889 1.00 93.31 88 GLY A CA 1
ATOM 662 C C . GLY A 1 88 ? -9.870 -15.530 4.115 1.00 93.31 88 GLY A C 1
ATOM 663 O O . GLY A 1 88 ? -10.804 -15.313 3.341 1.00 93.31 88 GLY A O 1
ATOM 664 N N . VAL A 1 89 ? -9.640 -14.734 5.163 1.00 95.69 89 VAL A N 1
ATOM 665 C CA . VAL A 1 89 ? -10.395 -13.511 5.444 1.00 95.69 89 VAL A CA 1
ATOM 666 C C . VAL A 1 89 ? -9.603 -12.298 4.976 1.00 95.69 89 VAL A C 1
ATOM 668 O O . VAL A 1 89 ? -8.510 -12.029 5.463 1.00 95.69 89 VAL A O 1
ATOM 671 N N . MET A 1 90 ? -10.201 -11.515 4.077 1.00 96.50 90 MET A N 1
ATOM 672 C CA . MET A 1 90 ? -9.646 -10.232 3.644 1.00 96.50 90 MET A CA 1
ATOM 673 C C . MET A 1 90 ? -9.924 -9.149 4.692 1.00 96.50 90 MET A C 1
ATOM 675 O O . MET A 1 90 ? -11.084 -8.840 5.024 1.00 96.50 90 MET A O 1
ATOM 679 N N . ILE A 1 91 ? -8.854 -8.562 5.213 1.00 97.88 91 ILE A N 1
ATOM 680 C CA . ILE A 1 91 ? -8.896 -7.538 6.251 1.00 97.88 91 ILE A CA 1
ATOM 681 C C . ILE A 1 91 ? -8.222 -6.280 5.703 1.00 97.88 91 ILE A C 1
ATOM 683 O O . ILE A 1 91 ? -7.055 -6.291 5.324 1.00 97.88 91 ILE A O 1
ATOM 687 N N . GLN A 1 92 ? -8.997 -5.204 5.599 1.00 98.31 92 GLN A N 1
ATOM 688 C CA . GLN A 1 92 ? -8.562 -3.939 5.029 1.00 98.31 92 GLN A CA 1
ATOM 689 C C . GLN A 1 92 ? -7.693 -3.198 6.040 1.00 98.31 92 GLN A C 1
ATOM 691 O O . GLN A 1 92 ? -8.146 -2.942 7.156 1.00 98.31 92 GLN A O 1
ATOM 696 N N . ILE A 1 93 ? -6.477 -2.854 5.628 1.00 98.44 93 ILE A N 1
ATOM 697 C CA . ILE A 1 93 ? -5.489 -2.147 6.459 1.00 98.44 93 ILE A CA 1
ATOM 698 C C . ILE A 1 93 ? -5.145 -0.768 5.922 1.00 98.44 93 ILE A C 1
ATOM 700 O O . ILE A 1 93 ? -4.491 0.006 6.605 1.00 98.44 93 ILE A O 1
ATOM 704 N N . GLY A 1 94 ? -5.588 -0.443 4.710 1.00 98.50 94 GLY A N 1
ATOM 705 C CA . GLY A 1 94 ? -5.315 0.862 4.149 1.00 98.50 94 GLY A CA 1
ATOM 706 C C . GLY A 1 94 ? -6.250 1.272 3.034 1.00 98.50 94 GLY A C 1
ATOM 707 O O . GLY A 1 94 ? -7.135 0.519 2.597 1.00 98.50 94 GLY A O 1
ATOM 708 N N . ILE A 1 95 ? -6.004 2.488 2.570 1.00 98.75 95 ILE A N 1
ATOM 709 C CA . ILE A 1 95 ? -6.708 3.127 1.463 1.00 98.75 95 ILE A CA 1
ATOM 710 C C . ILE A 1 95 ? -5.660 3.654 0.485 1.00 98.75 95 ILE A C 1
ATOM 712 O O . ILE A 1 95 ? -4.742 4.358 0.900 1.00 98.75 95 ILE A O 1
ATOM 716 N N . VAL A 1 96 ? -5.789 3.317 -0.800 1.00 98.62 96 VAL A N 1
ATOM 717 C CA . VAL A 1 96 ? -4.919 3.833 -1.870 1.00 98.62 96 VAL A CA 1
ATOM 718 C C . VAL A 1 96 ? -4.969 5.359 -1.857 1.00 98.62 96 VAL A C 1
ATOM 720 O O . VAL A 1 96 ? -6.056 5.935 -1.954 1.00 98.62 96 VAL A O 1
ATOM 723 N N . SER A 1 97 ? -3.808 6.009 -1.775 1.00 97.81 97 SER A N 1
ATOM 724 C CA . SER A 1 97 ? -3.724 7.466 -1.677 1.00 97.81 97 SER A CA 1
ATOM 725 C C . SER A 1 97 ? -2.981 8.062 -2.869 1.00 97.81 97 SER A C 1
ATOM 727 O O . SER A 1 97 ? -3.608 8.635 -3.766 1.00 97.81 97 SER A O 1
ATOM 729 N N . TRP A 1 98 ? -1.661 7.880 -2.925 1.00 96.50 98 TRP A N 1
ATOM 730 C CA . TRP A 1 98 ? -0.800 8.496 -3.934 1.00 96.50 98 TRP A CA 1
ATOM 731 C C . TRP A 1 98 ? 0.468 7.672 -4.184 1.00 96.50 98 TRP A C 1
ATOM 733 O O . TRP A 1 98 ? 0.728 6.680 -3.513 1.00 96.50 98 TRP A O 1
ATOM 743 N N . GLY A 1 99 ? 1.259 8.076 -5.173 1.00 94.19 99 GLY A N 1
ATOM 744 C CA . GLY A 1 99 ? 2.534 7.451 -5.515 1.00 94.19 99 GLY A CA 1
ATOM 745 C C . GLY A 1 99 ? 3.291 8.283 -6.548 1.00 94.19 99 GLY A C 1
ATOM 746 O O . GLY A 1 99 ? 2.734 9.213 -7.143 1.00 94.19 99 GLY A O 1
ATOM 747 N N . ILE A 1 100 ? 4.570 7.969 -6.752 1.00 92.62 100 ILE A N 1
ATOM 748 C CA . ILE A 1 100 ? 5.410 8.612 -7.771 1.00 92.62 100 ILE A CA 1
ATOM 749 C C . ILE A 1 100 ? 5.460 7.696 -8.987 1.00 92.62 100 ILE A C 1
ATOM 751 O O . ILE A 1 100 ? 6.183 6.703 -9.013 1.00 92.62 100 ILE A O 1
ATOM 755 N N . GLY A 1 101 ? 4.670 8.038 -10.004 1.00 90.38 101 GLY A N 1
ATOM 756 C CA . GLY A 1 101 ? 4.380 7.094 -11.081 1.00 90.38 101 GLY A CA 1
ATOM 757 C C . GLY A 1 101 ? 3.536 5.919 -10.580 1.00 90.38 101 GLY A C 1
ATOM 758 O O . GLY A 1 101 ? 2.937 6.002 -9.513 1.00 90.38 101 GLY A O 1
ATOM 759 N N . CYS A 1 102 ? 3.468 4.851 -11.374 1.00 91.31 102 CYS A N 1
ATOM 760 C CA . CYS A 1 102 ? 2.836 3.593 -10.981 1.00 91.31 102 CYS A CA 1
ATOM 761 C C . CYS A 1 102 ? 3.779 2.446 -11.324 1.00 91.31 102 CYS A C 1
ATOM 763 O O . CYS A 1 102 ? 4.194 2.322 -12.480 1.00 91.31 102 CYS A O 1
ATOM 765 N N . GLY A 1 103 ? 4.120 1.617 -10.341 1.00 87.69 103 GLY A N 1
ATOM 766 C CA . GLY A 1 103 ? 4.906 0.399 -10.568 1.00 87.69 103 GLY A CA 1
ATOM 767 C C . GLY A 1 103 ? 6.332 0.649 -11.063 1.00 87.69 103 GLY A C 1
ATOM 768 O O . GLY A 1 103 ? 6.934 -0.251 -11.649 1.00 87.69 103 GLY A O 1
ATOM 769 N N . ILE A 1 104 ? 6.868 1.856 -10.845 1.00 87.12 104 ILE A N 1
ATOM 770 C CA . ILE A 1 104 ? 8.195 2.272 -11.311 1.00 87.12 104 ILE A CA 1
ATOM 771 C C . ILE A 1 104 ? 9.028 2.883 -10.181 1.00 87.12 104 ILE A C 1
ATOM 773 O O . ILE A 1 104 ? 8.878 4.049 -9.841 1.00 87.12 104 ILE A O 1
ATOM 777 N N . GLY A 1 105 ? 9.952 2.110 -9.608 1.00 84.88 105 GLY A N 1
ATOM 778 C CA . GLY A 1 105 ? 11.023 2.634 -8.742 1.00 84.88 105 GLY A CA 1
ATOM 779 C C . GLY A 1 105 ? 10.600 3.165 -7.363 1.00 84.88 105 GLY A C 1
ATOM 780 O O . GLY A 1 105 ? 11.461 3.348 -6.506 1.00 84.88 105 GLY A O 1
ATOM 781 N N . TYR A 1 106 ? 9.304 3.361 -7.117 1.00 91.50 106 TYR A N 1
ATOM 782 C CA . TYR A 1 106 ? 8.733 3.838 -5.858 1.00 91.50 106 TYR A CA 1
ATOM 783 C C . TYR A 1 106 ? 7.600 2.919 -5.406 1.00 91.50 106 TYR A C 1
ATOM 785 O O . TYR A 1 106 ? 6.902 2.338 -6.235 1.00 91.50 106 TYR A O 1
ATOM 793 N N . ALA A 1 107 ? 7.455 2.742 -4.093 1.00 94.56 107 ALA A N 1
ATOM 794 C CA . ALA A 1 107 ? 6.287 2.077 -3.532 1.00 94.56 107 ALA A CA 1
ATOM 795 C C . ALA A 1 107 ? 5.076 3.019 -3.556 1.00 94.56 107 ALA A C 1
ATOM 797 O O . ALA A 1 107 ? 5.227 4.238 -3.420 1.00 94.56 107 ALA A O 1
ATOM 798 N N . GLY A 1 108 ? 3.882 2.447 -3.703 1.00 96.31 108 GLY A N 1
ATOM 799 C CA . GLY A 1 108 ? 2.634 3.182 -3.543 1.00 96.31 108 GLY A CA 1
ATOM 800 C C . GLY A 1 108 ? 2.414 3.558 -2.079 1.00 96.31 108 GLY A C 1
ATOM 801 O O . GLY A 1 108 ? 2.844 2.836 -1.173 1.00 96.31 108 GLY A O 1
ATOM 802 N N . VAL A 1 109 ? 1.733 4.678 -1.849 1.00 97.88 109 VAL A N 1
ATOM 803 C CA . VAL A 1 109 ? 1.428 5.222 -0.523 1.00 97.88 109 VAL A CA 1
ATOM 804 C C . VAL A 1 109 ? -0.050 5.053 -0.213 1.00 97.88 109 VAL A C 1
ATOM 806 O O . VAL A 1 109 ? -0.934 5.385 -1.011 1.00 97.88 109 VAL A O 1
ATOM 809 N N . TYR A 1 110 ? -0.305 4.563 0.992 1.00 98.62 110 TYR A N 1
ATOM 810 C CA . TYR A 1 110 ? -1.622 4.217 1.491 1.00 98.62 110 TYR A CA 1
ATOM 811 C C . TYR A 1 110 ? -1.858 4.927 2.823 1.00 98.62 110 TYR A C 1
ATOM 813 O O . TYR A 1 110 ? -0.938 5.055 3.630 1.00 98.62 110 TYR A O 1
ATOM 821 N N . SER A 1 111 ? -3.089 5.375 3.061 1.00 98.38 111 SER A N 1
ATOM 822 C CA . SER A 1 111 ? -3.510 5.801 4.400 1.00 98.38 111 SER A CA 1
ATOM 823 C C . SER A 1 111 ? -3.571 4.588 5.323 1.00 98.38 111 SER A C 1
ATOM 825 O O . SER A 1 111 ? -4.074 3.540 4.910 1.00 98.38 111 SER A O 1
ATOM 827 N N . ASP A 1 112 ? -3.080 4.739 6.548 1.00 98.06 112 ASP A N 1
ATOM 828 C CA . ASP A 1 112 ? -2.973 3.671 7.537 1.00 98.06 112 ASP A CA 1
ATOM 829 C C . ASP A 1 112 ? -4.253 3.563 8.378 1.00 98.06 112 ASP A C 1
ATOM 831 O O . ASP A 1 112 ? -4.538 4.401 9.229 1.00 98.06 112 ASP A O 1
ATOM 835 N N . ILE A 1 113 ? -5.070 2.538 8.120 1.00 98.12 113 ILE A N 1
ATOM 836 C CA . ILE A 1 113 ? -6.354 2.370 8.818 1.00 98.12 113 ILE A CA 1
ATOM 837 C C . ILE A 1 113 ? -6.154 1.991 10.284 1.00 98.12 113 ILE A C 1
ATOM 839 O O . ILE A 1 113 ? -7.054 2.244 11.084 1.00 98.12 113 ILE A O 1
ATOM 843 N N . THR A 1 114 ? -5.041 1.349 10.645 1.00 96.44 114 THR A N 1
ATOM 844 C CA . THR A 1 114 ? -4.828 0.930 12.036 1.00 96.44 114 THR A CA 1
ATOM 845 C C . THR A 1 114 ? -4.594 2.131 12.940 1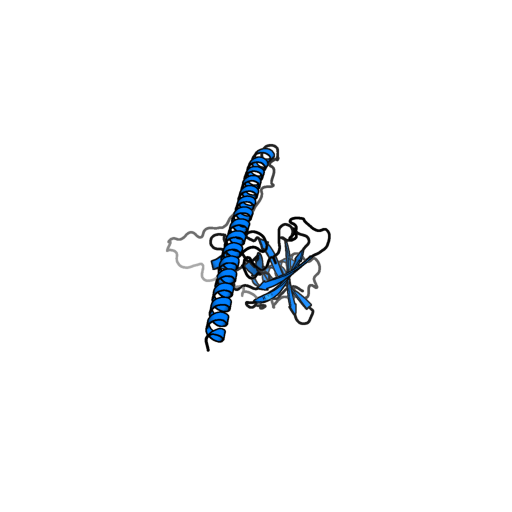.00 96.44 114 THR A C 1
ATOM 847 O O . THR A 1 114 ? -5.174 2.178 14.023 1.00 96.44 114 THR A O 1
ATOM 850 N N . GLU A 1 115 ? -3.849 3.126 12.456 1.00 96.25 115 GLU A N 1
ATOM 851 C CA . GLU A 1 115 ? -3.619 4.406 13.140 1.00 96.25 115 GLU A CA 1
ATOM 852 C C . GLU A 1 115 ? -4.926 5.212 13.263 1.00 96.25 115 GLU A C 1
ATOM 854 O O . GLU A 1 115 ? -5.221 5.785 14.307 1.00 96.25 115 GLU A O 1
ATOM 859 N N . GLU A 1 116 ? -5.777 5.181 12.231 1.00 95.19 116 GLU A N 1
ATOM 860 C CA . GLU A 1 116 ? -7.049 5.925 12.192 1.00 95.19 116 GLU A CA 1
ATOM 861 C C . GLU A 1 116 ? -8.240 5.158 12.792 1.00 95.19 116 GLU A C 1
ATOM 863 O O . GLU A 1 116 ? -9.398 5.587 12.707 1.00 95.19 116 GLU A O 1
ATOM 868 N N . ARG A 1 117 ? -7.999 3.982 13.381 1.00 94.19 117 ARG A N 1
ATOM 869 C CA . ARG A 1 117 ? -9.076 3.049 13.722 1.00 94.19 117 ARG A CA 1
ATOM 870 C C . ARG A 1 117 ? -10.046 3.609 14.762 1.00 94.19 117 ARG A C 1
ATOM 872 O O . ARG A 1 117 ? -11.254 3.416 14.623 1.00 94.19 117 ARG A O 1
ATOM 879 N N . GLU A 1 118 ? -9.532 4.297 15.776 1.00 92.50 118 GLU A N 1
ATOM 880 C CA . GLU A 1 118 ? -10.353 4.918 16.820 1.00 92.50 118 GLU A CA 1
ATOM 881 C C . GLU A 1 118 ? -11.280 5.988 16.234 1.00 92.50 118 GLU A C 1
ATOM 883 O O . GLU A 1 118 ? -12.487 5.966 16.482 1.00 92.50 118 GLU A O 1
ATOM 888 N N . TRP A 1 119 ? -10.741 6.861 15.377 1.00 93.44 119 TRP A N 1
ATOM 889 C CA . TRP A 1 119 ? -11.521 7.892 14.697 1.00 93.44 119 TRP A CA 1
ATOM 890 C C . TRP A 1 119 ? -12.613 7.292 13.799 1.00 93.44 119 TRP A C 1
ATOM 892 O O . TRP A 1 119 ? -13.753 7.766 13.815 1.00 93.44 119 TRP A O 1
ATOM 902 N N . ILE A 1 120 ? -12.301 6.228 13.048 1.00 93.81 120 ILE A N 1
ATOM 903 C CA . ILE A 1 120 ? -13.280 5.516 12.210 1.00 93.81 120 ILE A CA 1
ATOM 904 C C . ILE A 1 120 ? -14.431 4.992 13.072 1.00 93.81 120 ILE A C 1
ATOM 906 O O . ILE A 1 120 ? -15.601 5.189 12.736 1.00 93.81 120 ILE A O 1
ATOM 910 N N . ASP A 1 121 ? -14.106 4.329 14.180 1.00 91.50 121 ASP A N 1
ATOM 911 C CA . ASP A 1 121 ? -15.101 3.724 15.056 1.00 91.50 121 ASP A CA 1
ATOM 912 C C . ASP A 1 121 ? -15.972 4.800 15.718 1.00 91.50 121 ASP A C 1
ATOM 914 O O . ASP A 1 121 ? -17.199 4.714 15.640 1.00 91.50 121 ASP A O 1
ATOM 918 N N . GLN A 1 122 ? -15.365 5.864 16.254 1.00 89.75 122 GLN A N 1
ATOM 919 C CA . GLN A 1 122 ? -16.082 7.008 16.819 1.00 89.75 122 GLN A CA 1
ATOM 920 C C . GLN A 1 122 ? -17.020 7.652 15.792 1.00 89.75 122 GLN A C 1
ATOM 922 O O . GLN A 1 122 ? -18.200 7.859 16.078 1.00 89.75 122 GLN A O 1
ATOM 927 N N . THR A 1 123 ? -16.534 7.898 14.575 1.00 92.44 123 THR A N 1
ATOM 928 C CA . THR A 1 123 ? -17.329 8.502 13.497 1.00 92.44 123 THR A CA 1
ATOM 929 C C . THR A 1 123 ? -18.526 7.622 13.132 1.00 92.44 123 THR A C 1
ATOM 931 O O . THR A 1 123 ? -19.642 8.115 12.960 1.00 92.44 123 THR A O 1
ATOM 934 N N . ILE A 1 124 ? -18.338 6.300 13.052 1.00 90.12 124 ILE A N 1
ATOM 935 C CA . ILE A 1 124 ? -19.442 5.361 12.819 1.00 90.12 124 ILE A CA 1
ATOM 936 C C . ILE A 1 124 ? -20.466 5.450 13.955 1.00 90.12 124 ILE A C 1
ATOM 938 O O . ILE A 1 124 ? -21.667 5.458 13.685 1.00 90.12 124 ILE A O 1
ATOM 942 N N . CYS A 1 125 ? -20.020 5.534 15.208 1.00 87.94 125 CYS A N 1
ATOM 943 C CA . CYS A 1 125 ? -20.906 5.607 16.367 1.00 87.94 125 CYS A CA 1
ATOM 944 C C . CYS A 1 125 ? -21.701 6.910 16.432 1.00 87.94 125 CYS A C 1
ATOM 946 O O . CYS A 1 125 ? -22.910 6.871 16.652 1.00 87.94 125 CYS A O 1
ATOM 948 N N . GLU A 1 126 ? -21.051 8.046 16.196 1.00 88.06 126 GLU A N 1
ATOM 949 C CA . GLU A 1 126 ? -21.682 9.368 16.210 1.00 88.06 126 GLU A CA 1
ATOM 950 C C . GLU A 1 126 ? -22.739 9.517 15.109 1.00 88.06 126 GLU A C 1
ATOM 952 O O . GLU A 1 126 ? -23.777 10.149 15.311 1.00 88.06 126 GLU A O 1
ATOM 957 N N . HIS A 1 127 ? -22.500 8.905 13.946 1.00 88.94 127 HIS A N 1
ATOM 958 C CA . HIS A 1 127 ? -23.361 9.053 12.773 1.00 88.94 127 HIS A CA 1
ATOM 959 C C . HIS A 1 127 ? -24.318 7.875 12.537 1.00 88.94 127 HIS A C 1
ATOM 961 O O . HIS A 1 127 ? -25.195 7.954 11.666 1.00 88.94 127 HIS A O 1
ATOM 967 N N . SER A 1 128 ? -24.207 6.788 13.305 1.00 86.50 128 SER A N 1
ATOM 968 C CA . SER A 1 128 ? -25.143 5.668 13.222 1.00 86.50 128 SER A CA 1
ATOM 969 C C . SER A 1 128 ? -26.466 6.022 13.897 1.00 86.50 128 SER A C 1
ATOM 971 O O . SER A 1 128 ? -26.546 6.267 15.097 1.00 86.50 128 SER A O 1
ATOM 973 N N . LYS A 1 129 ? -27.562 5.945 13.136 1.00 78.44 129 LYS A N 1
ATOM 974 C CA . LYS A 1 129 ? -28.928 6.000 13.693 1.00 78.44 129 LYS A CA 1
ATOM 975 C C . LYS A 1 129 ? -29.322 4.717 14.435 1.00 78.44 129 LYS A C 1
ATOM 977 O O . LYS A 1 129 ? -30.411 4.655 14.998 1.00 78.44 129 LYS A O 1
ATOM 982 N N . ASN A 1 130 ? -28.491 3.678 14.364 1.00 71.06 130 ASN A N 1
ATOM 983 C CA . ASN A 1 130 ? -28.783 2.350 14.877 1.00 71.06 130 ASN A CA 1
ATOM 984 C C . ASN A 1 130 ? -27.933 2.092 16.128 1.00 71.06 130 ASN A C 1
ATOM 986 O O . ASN A 1 130 ? -26.707 2.061 16.042 1.00 71.06 130 ASN A O 1
ATOM 990 N N . SER A 1 131 ? -28.583 1.903 17.278 1.00 58.34 131 SER A N 1
ATOM 991 C CA . SER A 1 131 ? -27.928 1.770 18.591 1.00 58.34 131 SER A CA 1
ATOM 992 C C . SER A 1 131 ? -27.189 0.444 18.804 1.00 58.34 131 SER A C 1
ATOM 994 O O . SER A 1 131 ? -26.585 0.249 19.851 1.00 58.34 131 SER A O 1
ATOM 996 N N . VAL A 1 132 ? -27.236 -0.475 17.834 1.00 65.62 132 VAL A N 1
ATOM 997 C CA . VAL A 1 132 ? -26.594 -1.796 17.909 1.00 65.62 132 VAL A CA 1
ATOM 998 C C . VAL A 1 132 ? -25.489 -1.881 16.865 1.00 65.62 132 VAL A C 1
ATOM 1000 O O . VAL A 1 132 ? -25.550 -2.658 15.913 1.00 65.62 132 VAL A O 1
ATOM 1003 N N . VAL A 1 133 ? -24.475 -1.037 17.009 1.00 65.88 133 VAL A N 1
ATOM 1004 C CA . VAL A 1 133 ? -23.201 -1.272 16.334 1.00 65.88 133 VAL A CA 1
ATOM 1005 C C . VAL A 1 133 ? -22.335 -2.010 17.357 1.00 65.88 133 VAL A C 1
ATOM 1007 O O . VAL A 1 133 ? -22.019 -1.415 18.385 1.00 65.88 133 VAL A O 1
ATOM 1010 N N . PRO A 1 134 ? -21.929 -3.274 17.118 1.00 65.00 134 PRO A N 1
ATOM 1011 C CA . PRO A 1 134 ? -21.133 -4.065 18.072 1.00 65.00 134 PRO A CA 1
ATOM 1012 C C . PRO A 1 134 ? -19.817 -3.407 18.509 1.00 65.00 134 PRO A C 1
ATOM 1014 O O . PRO A 1 134 ? -19.163 -3.865 19.435 1.00 65.00 134 PRO A O 1
ATOM 1017 N N . ARG A 1 135 ? -19.407 -2.353 17.799 1.00 71.62 135 ARG A N 1
ATOM 1018 C CA . ARG A 1 135 ? -18.188 -1.588 18.035 1.00 71.62 135 ARG A CA 1
ATOM 1019 C C . ARG A 1 135 ? -18.410 -0.272 18.792 1.00 71.62 135 ARG A C 1
ATOM 1021 O O . ARG A 1 135 ? -17.445 0.365 19.181 1.00 71.62 135 ARG A O 1
ATOM 1028 N N . CYS A 1 136 ? -19.668 0.114 19.000 1.00 74.06 136 CYS A N 1
ATOM 1029 C CA . CYS A 1 136 ? -20.065 1.321 19.727 1.00 74.06 136 CYS A CA 1
ATOM 1030 C C . CYS A 1 136 ? -20.452 1.043 21.178 1.00 74.06 136 CYS A C 1
ATOM 1032 O O . CYS A 1 136 ? -20.909 1.950 21.874 1.00 74.06 136 CYS A O 1
ATOM 1034 N N . GLU A 1 137 ? -20.294 -0.199 21.643 1.00 63.84 137 GLU A N 1
ATOM 1035 C CA . GLU A 1 137 ? -20.402 -0.490 23.064 1.00 63.84 137 GLU A CA 1
ATOM 1036 C C . GLU A 1 137 ? -19.246 0.193 23.786 1.00 63.84 137 GLU A C 1
ATOM 1038 O O . GLU A 1 137 ? -18.075 -0.151 23.637 1.00 63.84 137 GLU A O 1
ATOM 1043 N N . SER A 1 138 ? -19.628 1.219 24.539 1.00 53.81 138 SER A N 1
ATOM 1044 C CA . SER A 1 138 ? -18.788 2.005 25.419 1.00 53.81 138 SER A CA 1
ATOM 1045 C C . SER A 1 138 ? -17.818 1.107 26.186 1.00 53.81 138 SER A C 1
ATOM 1047 O O . SER A 1 138 ? -18.245 0.298 27.016 1.00 53.81 138 SER A O 1
ATOM 1049 N N . GLN A 1 139 ? -16.512 1.341 26.027 1.00 44.41 139 GLN A N 1
ATOM 1050 C CA . GLN A 1 139 ? -15.659 1.252 27.209 1.00 44.41 139 GLN A CA 1
ATOM 1051 C C . GLN A 1 139 ? -16.349 2.080 28.301 1.00 44.41 139 GLN A C 1
ATOM 1053 O O . GLN A 1 139 ? -16.829 3.175 27.985 1.00 44.41 139 GLN A O 1
ATOM 1058 N N . PRO A 1 140 ? -16.514 1.551 29.527 1.00 41.69 140 PRO A N 1
ATOM 1059 C CA . PRO A 1 140 ? -17.299 2.215 30.553 1.00 41.69 140 PRO A CA 1
ATOM 1060 C C . PRO A 1 140 ? -16.841 3.662 30.654 1.00 41.69 140 PRO A C 1
ATOM 1062 O O . PRO A 1 140 ? -15.656 3.929 30.850 1.00 41.69 140 PRO A O 1
ATOM 1065 N N . ILE A 1 141 ? -17.796 4.575 30.477 1.00 42.88 141 ILE A N 1
ATOM 1066 C CA . ILE A 1 141 ? -17.646 5.986 30.804 1.00 42.88 141 ILE A CA 1
ATOM 1067 C C . ILE A 1 141 ? -17.029 5.991 32.201 1.00 42.88 141 ILE A C 1
ATOM 1069 O O . ILE A 1 141 ? -17.671 5.552 33.159 1.00 42.88 141 ILE A O 1
ATOM 1073 N N . SER A 1 142 ? -15.754 6.380 32.290 1.00 38.22 142 SER A N 1
ATOM 1074 C CA . SER A 1 142 ? -15.061 6.531 33.563 1.00 38.22 142 SER A CA 1
ATOM 1075 C C . SER A 1 142 ? -15.984 7.317 34.497 1.00 38.22 142 SER A C 1
ATOM 1077 O O . SER A 1 142 ? -16.518 8.350 34.078 1.00 38.22 142 SER A O 1
ATOM 1079 N N . PRO A 1 143 ? -16.249 6.825 35.718 1.00 44.47 143 PRO A N 1
ATOM 1080 C CA . PRO A 1 143 ? -17.258 7.408 36.578 1.00 44.47 143 PRO A CA 1
ATOM 1081 C C . PRO A 1 143 ? -16.886 8.857 36.878 1.00 44.47 143 PRO A C 1
ATOM 1083 O O . PRO A 1 143 ? -15.749 9.139 37.244 1.00 44.47 143 PRO A O 1
ATOM 1086 N N . SER A 1 144 ? -17.871 9.740 36.699 1.00 43.72 144 SER A N 1
ATOM 1087 C CA . SER A 1 144 ? -18.051 10.995 37.428 1.00 43.72 144 SER A CA 1
ATOM 1088 C C . SER A 1 144 ? -16.760 11.703 37.848 1.00 43.72 144 SER A C 1
ATOM 1090 O O . SER A 1 144 ? -16.175 11.377 38.883 1.00 43.72 144 SER A O 1
ATOM 1092 N N . ALA A 1 145 ? -16.406 12.773 37.132 1.00 47.34 145 ALA A N 1
ATOM 1093 C CA . ALA A 1 145 ? -15.731 13.879 37.797 1.00 47.34 145 ALA A CA 1
ATOM 1094 C C . ALA A 1 145 ? -16.495 14.172 39.108 1.00 47.34 145 ALA A C 1
ATOM 1096 O O . ALA A 1 145 ? -17.725 14.320 39.056 1.00 47.34 145 ALA A O 1
ATOM 1097 N N . PRO A 1 146 ? -15.835 14.184 40.279 1.00 44.56 146 PRO A N 1
ATOM 1098 C CA . PRO A 1 146 ? -16.492 14.624 41.489 1.00 44.56 146 PRO A CA 1
ATOM 1099 C C . PRO A 1 146 ? -16.932 16.069 41.273 1.00 44.56 146 PRO A C 1
ATOM 1101 O O . PRO A 1 146 ? -16.168 16.914 40.809 1.00 44.56 146 PRO A O 1
ATOM 1104 N N . LEU A 1 147 ? -18.195 16.345 41.580 1.00 47.62 147 LEU A N 1
ATOM 1105 C CA . LEU A 1 147 ? -18.666 17.705 41.754 1.00 47.62 147 LEU A CA 1
ATOM 1106 C C . LEU A 1 147 ? -17.948 18.242 43.003 1.00 47.62 147 LEU A C 1
ATOM 1108 O O . LEU A 1 147 ? -18.361 17.951 44.129 1.00 47.62 147 LEU A O 1
ATOM 1112 N N . ASP A 1 148 ? -16.836 18.950 42.809 1.00 44.97 148 ASP A N 1
ATOM 1113 C CA . ASP A 1 148 ? -16.070 19.571 43.889 1.00 44.97 148 ASP A CA 1
ATOM 1114 C C . ASP A 1 148 ? -16.950 20.601 44.607 1.00 44.97 148 ASP A C 1
ATOM 1116 O O . ASP A 1 148 ? -17.069 21.766 44.230 1.00 44.97 148 ASP A O 1
ATOM 1120 N N . THR A 1 149 ? -17.590 20.144 45.681 1.00 49.31 149 THR A N 1
ATOM 1121 C CA . THR A 1 149 ? -18.439 20.954 46.565 1.00 49.31 149 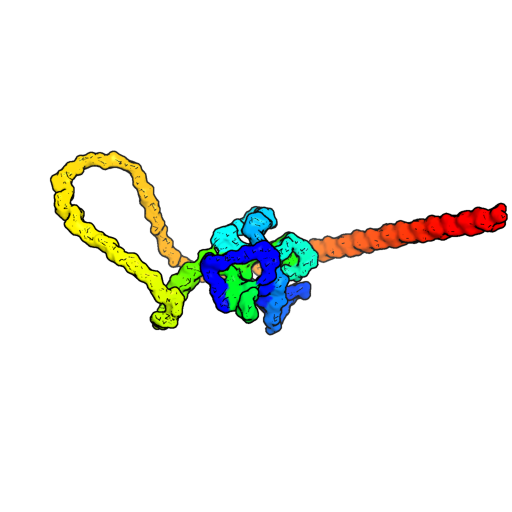THR A CA 1
ATOM 1122 C C . THR A 1 149 ? -17.588 21.741 47.581 1.00 49.31 149 THR A C 1
ATOM 1124 O O . THR A 1 149 ? -18.108 22.353 48.507 1.00 49.31 149 THR A O 1
ATOM 1127 N N . GLU A 1 150 ? -16.268 21.780 47.391 1.00 50.03 150 GLU A N 1
ATOM 1128 C CA . GLU A 1 150 ? -15.302 22.504 48.231 1.00 50.03 150 GLU A CA 1
ATOM 1129 C C . GLU A 1 150 ? -14.934 23.898 47.676 1.00 50.03 150 GLU A C 1
ATOM 1131 O O . GLU A 1 150 ? -14.211 24.648 48.326 1.00 50.03 150 GLU A O 1
ATOM 1136 N N . MET A 1 151 ? -15.460 24.321 46.515 1.00 47.31 151 MET A N 1
ATOM 1137 C CA . MET A 1 151 ? -15.109 25.627 45.920 1.00 47.31 151 MET A CA 1
ATOM 1138 C C . MET A 1 151 ? -16.016 26.806 46.341 1.00 47.31 151 MET A C 1
ATOM 1140 O O . MET A 1 151 ? -16.015 27.847 45.687 1.00 47.31 151 MET A O 1
ATOM 1144 N N . ILE A 1 152 ? -16.792 26.685 47.429 1.00 42.44 152 ILE A N 1
ATOM 1145 C CA . ILE A 1 152 ? -17.659 27.778 47.936 1.00 42.44 152 ILE A CA 1
ATOM 1146 C C . ILE A 1 152 ? -17.141 28.406 49.246 1.00 42.44 152 ILE A C 1
ATOM 1148 O O . ILE A 1 152 ? -17.581 29.497 49.604 1.00 42.44 152 ILE A O 1
ATOM 1152 N N . LEU A 1 153 ? -16.146 27.822 49.931 1.00 41.88 153 LEU A N 1
ATOM 1153 C CA . LEU A 1 153 ? -15.712 28.309 51.255 1.00 41.88 153 LEU A CA 1
ATOM 1154 C C . LEU A 1 153 ? -14.292 28.900 51.341 1.00 41.88 153 LEU A C 1
ATOM 1156 O O . LEU A 1 153 ? -13.788 29.106 52.442 1.00 41.88 153 LEU A O 1
ATOM 1160 N N . LEU A 1 154 ? -13.647 29.222 50.215 1.00 42.44 154 LEU A N 1
ATOM 1161 C CA . LEU A 1 154 ? -12.341 29.911 50.219 1.00 42.44 154 LEU A CA 1
ATOM 1162 C C . LEU A 1 154 ? -12.319 31.233 49.434 1.00 42.44 154 LEU A C 1
ATOM 1164 O O . LEU A 1 154 ? -11.306 31.929 49.421 1.00 42.44 154 LEU A O 1
ATOM 1168 N N . ALA A 1 155 ? -13.448 31.656 48.859 1.00 43.34 155 ALA A N 1
ATOM 1169 C CA . ALA A 1 155 ? -13.561 32.891 48.077 1.00 43.34 155 ALA A CA 1
ATOM 1170 C C . ALA A 1 155 ? -13.609 34.188 48.920 1.00 43.34 155 ALA A C 1
ATOM 1172 O O . ALA A 1 155 ? -14.181 35.185 48.482 1.00 43.34 155 ALA A O 1
ATOM 1173 N N . SER A 1 156 ? -13.031 34.207 50.126 1.00 49.94 156 SER A N 1
ATOM 1174 C CA . SER A 1 156 ? -13.073 35.388 50.998 1.00 49.94 156 SER A CA 1
ATOM 1175 C C . SER A 1 156 ? -11.728 35.889 51.512 1.00 49.94 156 SER A C 1
ATOM 1177 O O . SER A 1 156 ? -11.739 36.842 52.288 1.00 49.94 156 SER A O 1
ATOM 1179 N N . GLN A 1 157 ? -10.575 35.328 51.124 1.00 51.41 157 GLN A N 1
ATOM 1180 C CA . GLN A 1 157 ? -9.295 35.877 51.591 1.00 51.41 157 GLN A CA 1
ATOM 1181 C C . GLN A 1 157 ? -8.213 35.945 50.507 1.00 51.41 157 GLN A C 1
ATOM 1183 O O . GLN A 1 157 ? -7.831 34.957 49.893 1.00 51.41 157 GLN A O 1
ATOM 1188 N N . SER A 1 158 ? -7.673 37.159 50.390 1.00 45.09 158 SER A N 1
ATOM 1189 C CA . SER A 1 158 ? -6.421 37.582 49.755 1.00 45.09 158 SER A CA 1
ATOM 1190 C C . SER A 1 158 ? -6.359 37.725 48.229 1.00 45.09 158 SER A C 1
ATOM 1192 O O . SER A 1 158 ? -6.063 36.817 47.464 1.00 45.09 158 SER A O 1
ATOM 1194 N N . SER A 1 159 ? -6.542 38.987 47.842 1.00 45.66 159 SER A N 1
ATOM 1195 C CA . SER A 1 159 ? -5.975 39.675 46.688 1.00 45.66 159 SER A CA 1
ATOM 1196 C C . SER A 1 159 ? -4.484 39.412 46.424 1.00 45.66 159 SER A C 1
ATOM 1198 O O . SER A 1 159 ? -3.687 39.226 47.340 1.00 45.66 159 SER A O 1
ATOM 1200 N N . SER A 1 160 ? -4.133 39.662 45.157 1.00 50.41 160 SER A N 1
ATOM 1201 C CA . SER A 1 160 ? -2.820 40.014 44.593 1.00 50.41 160 SER A CA 1
ATOM 1202 C C . SER A 1 160 ? -1.821 38.877 44.351 1.00 50.41 160 SER A C 1
ATOM 1204 O O . SER A 1 160 ? -1.192 38.378 45.270 1.00 50.41 160 SER A O 1
ATOM 1206 N N . ILE A 1 161 ? -1.625 38.533 43.073 1.00 47.50 161 ILE A N 1
ATOM 1207 C CA . ILE A 1 161 ? -0.424 38.848 42.273 1.00 47.50 161 ILE A CA 1
ATOM 1208 C C . ILE A 1 161 ? -0.749 38.516 40.805 1.00 47.50 161 ILE A C 1
ATOM 1210 O O . ILE A 1 161 ? -1.212 37.427 40.481 1.00 47.50 161 ILE A O 1
ATOM 1214 N N . ALA A 1 162 ? -0.531 39.480 39.913 1.00 42.19 162 ALA A N 1
ATOM 1215 C CA . ALA A 1 162 ? -0.557 39.281 38.469 1.00 42.19 162 ALA A CA 1
ATOM 1216 C C . ALA A 1 162 ? 0.822 38.808 37.983 1.00 42.19 162 ALA A C 1
ATOM 1218 O O . ALA A 1 162 ? 1.816 39.344 38.463 1.00 42.19 162 ALA A O 1
ATOM 1219 N N . SER A 1 163 ? 0.891 37.909 36.990 1.00 42.19 163 SER A N 1
ATOM 1220 C CA . SER A 1 163 ? 1.714 38.118 35.780 1.00 42.19 163 SER A CA 1
ATOM 1221 C C . SER A 1 163 ? 1.612 36.972 34.758 1.00 42.19 163 SER A C 1
ATOM 1223 O O . SER A 1 163 ? 1.806 35.811 35.092 1.00 42.19 163 SER A O 1
ATOM 1225 N N . SER A 1 164 ? 1.369 37.397 33.512 1.00 49.78 164 SER A N 1
ATOM 1226 C CA . SER A 1 164 ? 1.816 36.891 32.201 1.00 49.78 164 SER A CA 1
ATOM 1227 C C . SER A 1 164 ? 1.778 35.388 31.884 1.00 49.78 164 SER A C 1
ATOM 1229 O O . SER A 1 164 ? 2.653 34.640 32.286 1.00 49.78 164 SER A O 1
ATOM 1231 N N . ILE A 1 165 ? 0.826 34.988 31.025 1.00 52.25 165 ILE A N 1
ATOM 1232 C CA . ILE A 1 165 ? 1.038 34.403 29.676 1.00 52.25 165 ILE A CA 1
ATOM 1233 C C . ILE A 1 165 ? -0.355 34.193 29.025 1.00 52.25 165 ILE A C 1
ATOM 1235 O O . ILE A 1 165 ? -1.208 33.537 29.621 1.00 52.25 165 ILE A O 1
ATOM 1239 N N . PRO A 1 166 ? -0.640 34.745 27.827 1.00 49.38 166 PRO A N 1
ATOM 1240 C CA . PRO A 1 166 ? -1.929 34.560 27.160 1.00 49.38 166 PRO A CA 1
ATOM 1241 C C . PRO A 1 166 ? -2.008 33.201 26.444 1.00 49.38 166 PRO A C 1
ATOM 1243 O O . PRO A 1 166 ? -1.215 32.915 25.547 1.00 49.38 166 PRO A O 1
ATOM 1246 N N . SER A 1 167 ? -3.005 32.390 26.805 1.00 45.91 167 SER A N 1
ATOM 1247 C CA . SER A 1 167 ? -3.407 31.200 26.048 1.00 45.91 167 SER A CA 1
ATOM 1248 C C . SER A 1 167 ? -4.162 31.635 24.789 1.00 45.91 167 SER A C 1
ATOM 1250 O O . SER A 1 167 ? -5.172 32.337 24.876 1.00 45.91 167 SER A O 1
ATOM 1252 N N . LYS A 1 168 ? -3.648 31.273 23.609 1.00 50.50 168 LYS A N 1
ATOM 1253 C CA . LYS A 1 168 ? -4.317 31.526 22.330 1.00 50.50 168 LYS A CA 1
ATOM 1254 C C . LYS A 1 168 ? -5.462 30.529 22.161 1.00 50.50 168 LYS A C 1
ATOM 1256 O O . LYS A 1 168 ? -5.243 29.337 21.983 1.00 50.50 168 LYS A O 1
ATOM 1261 N N . THR A 1 169 ? -6.675 31.057 22.186 1.00 56.00 169 THR A N 1
ATOM 1262 C CA . THR A 1 169 ? -7.893 30.442 21.659 1.00 56.00 169 THR A CA 1
ATOM 1263 C C . THR A 1 169 ? -7.725 30.048 20.187 1.00 56.00 169 THR A C 1
ATOM 1265 O O . THR A 1 169 ? -7.239 30.861 19.398 1.00 56.00 169 THR A O 1
ATOM 1268 N N . PRO A 1 170 ? -8.200 28.868 19.758 1.00 43.12 170 PRO A N 1
ATOM 1269 C CA . PRO A 1 170 ? -8.550 28.646 18.368 1.00 43.12 170 PRO A CA 1
ATOM 1270 C C . PRO A 1 170 ? -10.023 29.023 18.157 1.00 43.12 170 PRO A C 1
ATOM 1272 O O . PRO A 1 170 ? -10.937 28.302 18.548 1.00 43.12 170 PRO A O 1
ATOM 1275 N N . THR A 1 171 ? -10.244 30.171 17.520 1.00 51.72 171 THR A N 1
ATOM 1276 C CA . THR A 1 171 ? -11.508 30.504 16.853 1.00 51.72 171 THR A CA 1
ATOM 1277 C C . THR A 1 171 ? -11.276 30.342 15.354 1.00 51.72 171 THR A C 1
ATOM 1279 O O . THR A 1 171 ? -10.377 30.984 14.820 1.00 51.72 171 THR A O 1
ATOM 1282 N N . MET A 1 172 ? -12.072 29.508 14.680 1.00 45.88 172 MET A N 1
ATOM 1283 C CA . MET A 1 172 ? -12.997 29.908 13.605 1.00 45.88 172 MET A CA 1
ATOM 1284 C C . MET A 1 172 ? -13.530 28.678 12.856 1.00 45.88 172 MET A C 1
ATOM 1286 O O . MET A 1 172 ? -12.780 27.833 12.377 1.00 45.88 172 MET A O 1
ATOM 1290 N N . SER A 1 173 ? -14.856 28.625 12.749 1.00 55.66 173 SER A N 1
ATOM 1291 C CA . SER A 1 173 ? -15.635 27.721 11.903 1.00 55.66 173 SER A CA 1
ATOM 1292 C C . SER A 1 173 ? -15.251 27.845 10.421 1.00 55.66 173 SER A C 1
ATOM 1294 O O . SER A 1 173 ? -15.006 28.964 9.962 1.00 55.66 173 SER A O 1
ATOM 1296 N N . PRO A 1 174 ? -15.304 26.767 9.620 1.00 45.75 174 PRO A N 1
ATOM 1297 C CA . PRO A 1 174 ? -15.207 26.891 8.175 1.00 45.75 174 PRO A CA 1
ATOM 1298 C C . PRO A 1 174 ? -16.581 27.230 7.579 1.00 45.75 174 PRO A C 1
ATOM 1300 O O . PRO A 1 174 ? -17.550 26.484 7.698 1.00 45.75 174 PRO A O 1
ATOM 1303 N N . THR A 1 175 ? -16.679 28.361 6.886 1.00 53.72 175 THR A N 1
ATOM 1304 C CA . THR A 1 175 ? -17.676 28.555 5.827 1.00 53.72 175 THR A CA 1
ATOM 1305 C C . THR A 1 175 ? -17.045 29.386 4.728 1.00 53.72 175 THR A C 1
ATOM 1307 O O . THR A 1 175 ? -16.903 30.590 4.890 1.00 53.72 175 THR A O 1
ATOM 1310 N N . MET A 1 176 ? -16.721 28.745 3.605 1.00 48.97 176 MET A N 1
ATOM 1311 C CA . MET A 1 176 ? -16.922 29.316 2.273 1.00 48.97 176 MET A CA 1
ATOM 1312 C C . MET A 1 176 ? -17.218 28.180 1.289 1.00 48.97 176 MET A C 1
ATOM 1314 O O . MET A 1 176 ? -16.463 27.215 1.190 1.00 48.97 176 MET A O 1
ATOM 1318 N N . SER A 1 177 ? -18.332 28.305 0.569 1.00 53.28 177 SER A N 1
ATOM 1319 C CA . SER A 1 177 ? -18.672 27.480 -0.592 1.00 53.28 177 SER A CA 1
ATOM 1320 C C . SER A 1 177 ? -17.734 27.798 -1.764 1.00 53.28 177 SER A C 1
ATOM 1322 O O . SER A 1 177 ? -17.391 28.968 -1.951 1.00 53.28 177 SER A O 1
ATOM 1324 N N . PRO A 1 178 ? -17.361 26.826 -2.614 1.00 45.56 178 PRO A N 1
ATOM 1325 C CA . PRO A 1 178 ? -16.601 27.127 -3.816 1.00 45.56 178 PRO A CA 1
ATOM 1326 C C . PRO A 1 178 ? -17.522 27.708 -4.898 1.00 45.56 178 PRO A C 1
ATOM 1328 O O . PRO A 1 178 ? -18.540 27.125 -5.269 1.00 45.56 178 PRO A O 1
ATOM 1331 N N . THR A 1 179 ? -17.157 28.864 -5.444 1.00 52.69 179 THR A N 1
ATOM 1332 C CA . THR A 1 179 ? -17.635 29.329 -6.753 1.00 52.69 179 THR A CA 1
ATOM 1333 C C . THR A 1 179 ? -16.496 30.052 -7.449 1.00 52.69 179 THR A C 1
ATOM 1335 O O . THR A 1 179 ? -16.258 31.221 -7.169 1.00 52.69 179 THR A O 1
ATOM 1338 N N . ILE A 1 180 ? -15.818 29.368 -8.377 1.00 50.84 180 ILE A N 1
ATOM 1339 C CA . ILE A 1 180 ? -15.172 30.010 -9.528 1.00 50.84 180 ILE A CA 1
ATOM 1340 C C . ILE A 1 180 ? -15.362 29.100 -10.754 1.00 50.84 180 ILE A C 1
ATOM 1342 O O . ILE A 1 180 ? -15.182 27.887 -10.686 1.00 50.84 180 ILE A O 1
ATOM 1346 N N . SER A 1 181 ? -15.793 29.725 -11.849 1.00 50.06 181 SER A N 1
ATOM 1347 C CA . SER A 1 181 ? -16.142 29.156 -13.155 1.00 50.06 181 SER A CA 1
ATOM 1348 C C . SER A 1 181 ? -14.899 28.785 -13.992 1.00 50.06 181 SER A C 1
ATOM 1350 O O . SER A 1 181 ? -13.948 29.572 -13.998 1.00 50.06 181 SER A O 1
ATOM 1352 N N . PRO A 1 182 ? -14.874 27.665 -14.750 1.00 44.53 182 PRO A N 1
ATOM 1353 C CA . PRO A 1 182 ? -13.731 27.283 -15.569 1.00 44.53 182 PRO A CA 1
ATOM 1354 C C . PRO A 1 182 ? -13.977 27.641 -17.038 1.00 44.53 182 PRO A C 1
ATOM 1356 O O . PRO A 1 182 ? -14.745 26.979 -17.734 1.00 44.53 182 PRO A O 1
ATOM 1359 N N . THR A 1 183 ? -13.328 28.680 -17.564 1.00 53.44 183 THR A N 1
ATOM 1360 C CA . THR A 1 183 ? -13.307 28.874 -19.033 1.00 53.44 183 THR A CA 1
ATOM 1361 C C . THR A 1 183 ? -11.965 29.355 -19.599 1.00 53.44 183 THR A C 1
ATOM 1363 O O . THR A 1 183 ? -11.804 29.358 -20.810 1.00 53.44 183 THR A O 1
ATOM 1366 N N . ALA A 1 184 ? -10.941 29.659 -18.788 1.00 50.78 184 ALA A N 1
ATOM 1367 C CA . ALA A 1 184 ? -9.668 30.187 -19.319 1.00 50.78 184 ALA A CA 1
ATOM 1368 C C . ALA A 1 184 ? -8.413 29.311 -19.107 1.00 50.78 184 ALA A C 1
ATOM 1370 O O . ALA A 1 184 ? -7.376 29.612 -19.685 1.00 50.78 184 ALA A O 1
ATOM 1371 N N . GLN A 1 185 ? -8.468 28.223 -18.327 1.00 50.94 185 GLN A N 1
ATOM 1372 C CA . GLN A 1 185 ? -7.283 27.392 -18.026 1.00 50.94 185 GLN A CA 1
ATOM 1373 C C . GLN A 1 185 ? -7.074 26.194 -18.970 1.00 50.94 185 GLN A C 1
ATOM 1375 O O . GLN A 1 185 ? -6.042 25.535 -18.897 1.00 50.94 185 GLN A O 1
ATOM 1380 N N . LEU A 1 186 ? -8.019 25.900 -19.868 1.00 48.00 186 LEU A N 1
ATOM 1381 C CA . LEU A 1 186 ? -8.007 24.645 -20.629 1.00 48.00 186 LEU A CA 1
ATOM 1382 C C . LEU A 1 186 ? -6.947 24.593 -21.747 1.00 48.00 186 LEU A C 1
ATOM 1384 O O . LEU A 1 186 ? -6.552 23.506 -22.142 1.00 48.00 186 LEU A O 1
ATOM 1388 N N . THR A 1 187 ? -6.474 25.736 -22.253 1.00 49.03 187 THR A N 1
ATOM 1389 C CA . THR A 1 187 ? -5.557 25.790 -23.409 1.00 49.03 187 THR A CA 1
ATOM 1390 C C . THR A 1 187 ? -4.076 25.748 -23.029 1.00 49.03 187 THR A C 1
ATOM 1392 O O . THR A 1 187 ? -3.274 25.165 -23.752 1.00 49.03 187 THR A O 1
ATOM 1395 N N . VAL A 1 188 ? -3.699 26.314 -21.879 1.00 51.19 188 VAL A N 1
ATOM 1396 C CA . VAL A 1 188 ? -2.296 26.327 -21.419 1.00 51.19 188 VAL A CA 1
ATOM 1397 C C . VAL A 1 188 ? -1.872 24.939 -20.929 1.00 51.19 188 VAL A C 1
ATOM 1399 O O . VAL A 1 188 ? -0.777 24.474 -21.232 1.00 51.19 188 VAL A O 1
ATOM 1402 N N . VAL A 1 189 ? -2.782 24.219 -20.262 1.00 54.31 189 VAL A N 1
ATOM 1403 C CA . VAL A 1 189 ? -2.522 22.859 -19.761 1.00 54.31 189 VAL A CA 1
ATOM 1404 C C . VAL A 1 189 ? -2.327 21.861 -20.911 1.00 54.31 189 VAL A C 1
ATOM 1406 O O . VAL A 1 189 ? -1.552 20.915 -20.780 1.00 54.31 189 VAL A O 1
ATOM 1409 N N . THR A 1 190 ? -2.974 22.071 -22.064 1.00 53.31 190 THR A N 1
ATOM 1410 C CA . THR A 1 190 ? -2.815 21.181 -23.224 1.00 53.31 190 THR A CA 1
ATOM 1411 C C . THR A 1 190 ? -1.467 21.345 -23.925 1.00 53.31 190 THR A C 1
ATOM 1413 O O . THR A 1 190 ? -0.894 20.343 -24.340 1.00 53.31 190 THR A O 1
ATOM 1416 N N . GLU A 1 191 ? -0.911 22.558 -24.017 1.00 58.53 191 GLU A N 1
ATOM 1417 C CA . GLU A 1 191 ? 0.394 22.765 -24.670 1.00 58.53 191 GLU A CA 1
ATOM 1418 C C . GLU A 1 191 ? 1.560 22.213 -23.837 1.00 58.53 191 GLU A C 1
ATOM 1420 O O . GLU A 1 191 ? 2.458 21.573 -24.390 1.00 58.53 191 GLU A O 1
ATOM 1425 N N . GLU A 1 192 ? 1.530 22.373 -22.510 1.00 58.50 192 GLU A N 1
ATOM 1426 C CA . GLU A 1 192 ? 2.546 21.790 -21.620 1.00 58.50 192 GLU A CA 1
ATOM 1427 C C . GLU A 1 192 ? 2.462 20.251 -21.583 1.00 58.50 192 GLU A C 1
ATOM 1429 O O . GLU A 1 192 ? 3.487 19.557 -21.613 1.00 58.50 192 GLU A O 1
ATOM 1434 N N . ALA A 1 193 ? 1.247 19.690 -21.609 1.00 59.06 193 ALA A N 1
ATOM 1435 C CA . ALA A 1 193 ? 1.035 18.245 -21.715 1.00 59.06 193 ALA A CA 1
ATOM 1436 C C . ALA A 1 193 ? 1.494 17.675 -23.076 1.00 59.06 193 ALA A C 1
ATOM 1438 O O . ALA A 1 193 ? 2.037 16.569 -23.145 1.00 59.06 193 ALA A O 1
ATOM 1439 N N . GLU A 1 194 ? 1.330 18.419 -24.173 1.00 70.81 194 GLU A N 1
ATOM 1440 C CA . GLU A 1 194 ? 1.819 18.001 -25.491 1.00 70.81 194 GLU A CA 1
ATOM 1441 C C . GLU A 1 194 ? 3.344 18.122 -25.630 1.00 70.81 194 GLU A C 1
ATOM 1443 O O . GLU A 1 194 ? 3.979 17.242 -26.226 1.00 70.81 194 GLU A O 1
ATOM 1448 N N . LEU A 1 195 ? 3.955 19.173 -25.072 1.00 69.81 195 LEU A N 1
ATOM 1449 C CA . LEU A 1 195 ? 5.408 19.359 -25.084 1.00 69.81 195 LEU A CA 1
ATOM 1450 C C . LEU A 1 195 ? 6.111 18.230 -24.315 1.00 69.81 195 LEU A C 1
ATOM 1452 O O . LEU A 1 195 ? 7.037 17.605 -24.838 1.00 69.81 195 LEU A O 1
ATOM 1456 N N . THR A 1 196 ? 5.589 17.875 -23.139 1.00 75.50 196 THR A N 1
ATOM 1457 C CA . THR A 1 196 ? 6.099 16.755 -22.332 1.00 75.50 196 THR A CA 1
ATOM 1458 C C . THR A 1 196 ? 5.908 15.394 -23.018 1.00 75.50 196 THR A C 1
ATOM 1460 O O . THR A 1 196 ? 6.792 14.536 -22.946 1.00 75.50 196 THR A O 1
ATOM 1463 N N . GLN A 1 197 ? 4.821 15.179 -23.771 1.00 80.44 197 GLN A N 1
ATOM 1464 C CA . GLN A 1 197 ? 4.665 13.968 -24.593 1.00 80.44 197 GLN A CA 1
ATOM 1465 C C . GLN A 1 197 ? 5.679 13.883 -25.744 1.00 80.44 197 GLN A C 1
ATOM 1467 O O . GLN A 1 197 ? 6.156 12.789 -26.068 1.00 80.44 197 GLN A O 1
ATOM 1472 N N . ARG A 1 198 ? 6.017 15.009 -26.385 1.00 83.75 198 ARG A N 1
ATOM 1473 C CA . ARG A 1 198 ? 7.018 15.044 -27.467 1.00 83.75 198 ARG A CA 1
ATOM 1474 C C . ARG A 1 198 ? 8.420 14.731 -26.948 1.00 83.75 198 ARG A C 1
ATOM 1476 O O . ARG A 1 198 ? 9.143 13.984 -27.608 1.00 83.75 198 ARG A O 1
ATOM 1483 N N . GLU A 1 199 ? 8.781 15.234 -25.771 1.00 92.19 199 GLU A N 1
ATOM 1484 C CA . GLU A 1 199 ? 10.064 14.933 -25.124 1.00 92.19 199 GLU A CA 1
ATOM 1485 C C . GLU A 1 199 ? 10.170 13.464 -24.706 1.00 92.19 199 GLU A C 1
ATOM 1487 O O . GLU A 1 199 ? 11.165 12.815 -25.031 1.00 92.19 199 GLU A O 1
ATOM 1492 N N . ARG A 1 200 ? 9.111 12.884 -24.120 1.00 84.19 200 ARG A N 1
ATOM 1493 C CA . ARG A 1 200 ? 9.065 11.441 -23.812 1.00 84.19 200 ARG A CA 1
ATOM 1494 C C . ARG A 1 200 ? 9.255 10.579 -25.060 1.00 84.19 200 ARG A C 1
ATOM 1496 O O . ARG A 1 200 ? 10.087 9.676 -25.063 1.00 84.19 200 ARG A O 1
ATOM 1503 N N . LYS A 1 201 ? 8.568 10.905 -26.163 1.00 93.81 201 LYS A N 1
ATOM 1504 C CA . LYS A 1 201 ? 8.745 10.204 -27.451 1.00 93.81 201 LYS A CA 1
ATOM 1505 C C . LYS A 1 201 ? 10.156 10.355 -28.024 1.00 93.81 201 LYS A C 1
ATOM 1507 O O . LYS A 1 201 ? 10.602 9.483 -28.769 1.00 93.81 201 LYS A O 1
ATOM 1512 N N . ARG A 1 202 ? 10.850 11.461 -27.738 1.00 94.19 202 ARG A N 1
ATOM 1513 C CA . ARG A 1 202 ? 12.235 11.678 -28.176 1.00 94.19 202 ARG A CA 1
ATOM 1514 C C . ARG A 1 202 ? 13.206 10.811 -27.375 1.00 94.19 202 ARG A C 1
ATOM 1516 O O . ARG A 1 202 ? 14.027 10.144 -27.996 1.00 94.19 202 ARG A O 1
ATOM 1523 N N . LEU A 1 203 ? 13.054 10.767 -26.052 1.00 91.38 203 LEU A N 1
ATOM 1524 C CA . LEU A 1 203 ? 13.868 9.927 -25.168 1.00 91.38 203 LEU A CA 1
ATOM 1525 C C . LEU A 1 203 ? 13.679 8.437 -25.473 1.00 91.38 203 LEU A C 1
ATOM 1527 O O . LEU A 1 203 ? 14.660 7.722 -25.623 1.00 91.38 203 LEU A O 1
ATOM 1531 N N . GLU A 1 204 ? 12.445 7.988 -25.713 1.00 94.56 204 GLU A N 1
ATOM 1532 C CA . GLU A 1 204 ? 12.168 6.585 -26.059 1.00 94.56 204 GLU A CA 1
ATOM 1533 C C . GLU A 1 204 ? 12.798 6.175 -27.409 1.00 94.56 204 GLU A C 1
ATOM 1535 O O . GLU A 1 204 ? 13.234 5.039 -27.610 1.00 94.56 204 GLU A O 1
ATOM 1540 N N . ARG A 1 205 ? 12.877 7.106 -28.372 1.00 95.50 205 ARG A N 1
ATOM 1541 C CA . ARG A 1 205 ? 13.583 6.878 -29.648 1.00 95.50 205 ARG A CA 1
ATOM 1542 C C . ARG A 1 205 ? 15.094 6.817 -29.461 1.00 95.50 205 ARG A C 1
ATOM 1544 O O . ARG A 1 205 ? 15.753 6.058 -30.169 1.00 95.50 205 ARG A O 1
ATOM 1551 N N . GLU A 1 206 ? 15.630 7.627 -28.558 1.00 96.81 206 GLU A N 1
ATOM 1552 C CA . GLU A 1 206 ? 17.054 7.653 -28.240 1.00 96.81 206 GLU A CA 1
ATOM 1553 C C . GLU A 1 206 ? 17.480 6.395 -27.477 1.00 96.81 206 GLU A C 1
ATOM 1555 O O . GLU A 1 206 ? 18.461 5.765 -27.862 1.00 96.81 206 GLU A O 1
ATOM 1560 N N . GLU A 1 207 ? 16.678 5.944 -26.515 1.00 96.12 207 GLU A N 1
ATOM 1561 C CA . GLU A 1 207 ? 16.862 4.675 -25.808 1.00 96.12 207 GLU A CA 1
ATOM 1562 C C . GLU A 1 207 ? 16.841 3.486 -26.777 1.00 96.12 207 GLU A C 1
ATOM 1564 O O . GLU A 1 207 ? 17.770 2.682 -26.798 1.00 96.12 207 GLU A O 1
ATOM 1569 N N . LYS A 1 208 ? 15.860 3.428 -27.692 1.00 96.81 208 LYS A N 1
ATOM 1570 C CA . LYS A 1 208 ? 15.826 2.397 -28.747 1.00 96.81 208 LYS A CA 1
ATOM 1571 C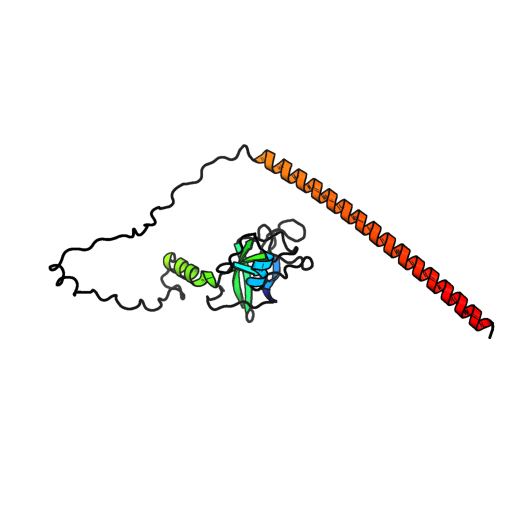 C . LYS A 1 208 ? 17.034 2.451 -29.681 1.00 96.81 208 LYS A C 1
ATOM 1573 O O . LYS A 1 208 ? 17.403 1.423 -30.249 1.00 96.81 208 LYS A O 1
ATOM 1578 N N . ARG A 1 209 ? 17.628 3.629 -29.900 1.00 96.75 209 ARG A N 1
ATOM 1579 C CA . ARG A 1 209 ? 18.852 3.765 -30.701 1.00 96.75 209 ARG A CA 1
ATOM 1580 C C . ARG A 1 209 ? 20.055 3.211 -29.940 1.00 96.75 209 ARG A C 1
ATOM 1582 O O . ARG A 1 209 ? 20.794 2.426 -30.524 1.00 96.75 209 ARG A O 1
ATOM 1589 N N . LEU A 1 210 ? 20.202 3.576 -28.667 1.00 96.62 210 LEU A N 1
ATOM 1590 C CA . LEU A 1 210 ? 21.286 3.105 -27.803 1.00 96.62 210 LEU A CA 1
ATOM 1591 C C . LEU A 1 210 ? 21.225 1.592 -27.584 1.00 96.62 210 LEU A C 1
ATOM 1593 O O . LEU A 1 210 ? 22.256 0.931 -27.622 1.00 96.62 210 LEU A O 1
ATOM 1597 N N . GLU A 1 211 ? 20.027 1.024 -27.441 1.00 96.31 211 GLU A N 1
ATOM 1598 C CA . GLU A 1 211 ? 19.876 -0.424 -27.289 1.00 96.31 211 GLU A CA 1
ATOM 1599 C C . GLU A 1 211 ? 20.313 -1.171 -28.556 1.00 96.31 211 GLU A C 1
ATOM 1601 O O . GLU A 1 211 ? 21.072 -2.130 -28.481 1.00 96.31 211 GLU A O 1
ATOM 1606 N N . ARG A 1 212 ? 19.936 -0.680 -29.746 1.00 96.31 212 ARG A N 1
ATOM 1607 C CA . ARG A 1 212 ? 20.404 -1.255 -31.023 1.00 96.31 212 ARG A CA 1
ATOM 1608 C C . ARG A 1 212 ? 21.918 -1.168 -31.186 1.00 96.31 212 ARG A C 1
ATOM 1610 O O . ARG A 1 212 ? 22.512 -2.063 -31.782 1.00 96.31 212 ARG A O 1
ATOM 1617 N N . GLU A 1 213 ? 22.521 -0.085 -30.708 1.00 97.00 213 GLU A N 1
ATOM 1618 C CA . GLU A 1 213 ? 23.969 0.109 -30.734 1.00 97.00 213 GLU A CA 1
ATOM 1619 C C . GLU A 1 213 ? 24.664 -0.878 -29.790 1.00 97.00 213 GLU A C 1
ATOM 1621 O O . GLU A 1 213 ? 25.547 -1.610 -30.231 1.00 97.00 213 GLU A O 1
ATOM 1626 N N . ARG A 1 214 ? 24.162 -1.033 -28.559 1.00 96.56 214 ARG A N 1
ATOM 1627 C CA . ARG A 1 214 ? 24.646 -2.032 -27.595 1.00 96.56 214 ARG A CA 1
ATOM 1628 C C . ARG A 1 214 ? 24.540 -3.459 -28.135 1.00 96.56 214 ARG A C 1
ATOM 1630 O O . ARG A 1 214 ? 25.515 -4.204 -28.087 1.00 96.56 214 ARG A O 1
ATOM 1637 N N . THR A 1 215 ? 23.394 -3.832 -28.710 1.00 94.19 215 THR A N 1
ATOM 1638 C CA . THR A 1 215 ? 23.214 -5.158 -29.328 1.00 94.19 215 THR A CA 1
ATOM 1639 C C . THR A 1 215 ? 24.187 -5.371 -30.490 1.00 94.19 215 THR A C 1
ATOM 1641 O O . THR A 1 215 ? 24.678 -6.478 -30.709 1.00 94.19 215 THR A O 1
ATOM 1644 N N . ARG A 1 216 ? 24.479 -4.324 -31.272 1.00 96.31 216 ARG A N 1
ATOM 1645 C CA . ARG A 1 216 ? 25.448 -4.412 -32.368 1.00 96.31 216 ARG A CA 1
ATOM 1646 C C . ARG A 1 216 ? 26.864 -4.647 -31.842 1.00 96.31 216 ARG A C 1
ATOM 1648 O O . ARG A 1 216 ? 27.538 -5.528 -32.367 1.00 96.31 216 ARG A O 1
ATOM 1655 N N . GLU A 1 217 ? 27.288 -3.909 -30.822 1.00 96.44 217 GLU A N 1
ATOM 1656 C CA . GLU A 1 217 ? 28.604 -4.084 -30.196 1.00 96.44 217 GLU A CA 1
ATOM 1657 C C . GLU A 1 217 ? 28.765 -5.480 -29.575 1.00 96.44 217 GLU A C 1
ATOM 1659 O O . GLU A 1 217 ? 29.815 -6.108 -29.710 1.00 96.44 217 GLU A O 1
ATOM 1664 N N . GLU A 1 218 ? 27.717 -6.005 -28.936 1.00 95.88 218 GLU A N 1
ATOM 1665 C CA . GLU A 1 218 ? 27.716 -7.360 -28.374 1.00 95.88 218 GLU A CA 1
ATOM 1666 C C . GLU A 1 218 ? 27.829 -8.440 -29.463 1.00 95.88 218 GLU A C 1
ATOM 1668 O O . GLU A 1 218 ? 28.609 -9.389 -29.334 1.00 95.88 218 GLU A O 1
ATOM 1673 N N . ASN A 1 219 ? 27.115 -8.264 -30.579 1.00 94.88 219 ASN A N 1
ATOM 1674 C CA . ASN A 1 219 ? 27.211 -9.149 -31.741 1.00 94.88 219 ASN A CA 1
ATOM 1675 C C . ASN A 1 219 ? 28.592 -9.090 -32.418 1.00 94.88 219 ASN A C 1
ATOM 1677 O O . ASN A 1 219 ? 29.089 -10.105 -32.907 1.00 94.88 219 ASN A O 1
ATOM 1681 N N . GLU A 1 220 ? 29.226 -7.916 -32.467 1.00 95.88 220 GLU A N 1
ATOM 1682 C CA . GLU A 1 220 ? 30.589 -7.773 -32.991 1.00 95.88 220 GLU A CA 1
ATOM 1683 C C . GLU A 1 220 ? 31.600 -8.482 -32.069 1.00 95.88 220 GLU A C 1
ATOM 1685 O O . GLU A 1 220 ? 32.413 -9.270 -32.556 1.00 95.88 220 GLU A O 1
ATOM 1690 N N . ARG A 1 221 ? 31.472 -8.332 -30.744 1.00 94.50 221 ARG A N 1
ATOM 1691 C CA . ARG A 1 221 ? 32.340 -9.005 -29.760 1.00 94.50 221 ARG A CA 1
ATOM 1692 C C . ARG A 1 221 ? 32.227 -10.529 -29.810 1.00 94.50 221 ARG A C 1
ATOM 1694 O O . ARG A 1 221 ? 33.236 -11.227 -29.859 1.00 94.50 221 ARG A O 1
ATOM 1701 N N . THR A 1 222 ? 31.006 -11.057 -29.858 1.00 93.06 222 THR A N 1
ATOM 1702 C CA . THR A 1 222 ? 30.775 -12.510 -29.969 1.00 93.06 222 THR A CA 1
ATOM 1703 C C . THR A 1 222 ? 31.309 -13.081 -31.282 1.00 93.06 222 THR A C 1
ATOM 1705 O O . THR A 1 222 ? 31.818 -14.204 -31.313 1.00 93.06 222 THR A O 1
ATOM 1708 N N . LYS A 1 223 ? 31.261 -12.310 -32.375 1.00 94.94 223 LYS A N 1
ATOM 1709 C CA . LYS A 1 223 ? 31.871 -12.709 -33.648 1.00 94.94 223 LYS A CA 1
ATOM 1710 C C . LYS A 1 223 ? 33.399 -12.791 -33.552 1.00 94.94 223 LYS A C 1
ATOM 1712 O O . LYS A 1 223 ? 33.976 -13.747 -34.071 1.00 94.94 223 LYS A O 1
ATOM 1717 N N . GLU A 1 224 ? 34.043 -11.833 -32.887 1.00 94.25 224 GLU A N 1
ATOM 1718 C CA . GLU A 1 224 ? 35.494 -11.850 -32.654 1.00 94.25 224 GLU A CA 1
ATOM 1719 C C . GLU A 1 224 ? 35.920 -13.042 -31.784 1.00 94.25 224 GLU A C 1
ATOM 1721 O O . GLU A 1 224 ? 36.873 -13.748 -32.125 1.00 94.25 224 GLU A O 1
ATOM 1726 N N . GLU A 1 225 ? 35.174 -13.337 -30.715 1.00 92.56 225 GLU A N 1
ATOM 1727 C CA . GLU A 1 225 ? 35.401 -14.517 -29.867 1.00 92.56 225 GLU A CA 1
ATOM 1728 C C . GLU A 1 225 ? 35.263 -15.827 -30.661 1.00 92.56 225 GLU A C 1
ATOM 1730 O O . GLU A 1 225 ? 36.079 -16.748 -30.526 1.00 92.56 225 GLU A O 1
ATOM 1735 N N . HIS A 1 226 ? 34.267 -15.916 -31.547 1.00 92.62 226 HIS A N 1
ATOM 1736 C CA . HIS A 1 226 ? 34.091 -17.091 -32.396 1.00 92.62 226 HIS A CA 1
ATOM 1737 C C . HIS A 1 226 ? 35.244 -17.265 -33.401 1.00 92.62 226 HIS A C 1
ATOM 1739 O O . HIS A 1 226 ? 35.747 -18.372 -33.596 1.00 92.62 226 HIS A O 1
ATOM 1745 N N . GLU A 1 227 ? 35.730 -16.177 -34.003 1.00 93.06 227 GLU A N 1
ATOM 1746 C CA . GLU A 1 227 ? 36.874 -16.241 -34.917 1.00 93.06 227 GLU A CA 1
ATOM 1747 C C . GLU A 1 227 ? 38.172 -16.638 -34.189 1.00 93.06 227 GLU A C 1
ATOM 1749 O O . GLU A 1 227 ? 38.984 -17.408 -34.717 1.00 93.06 227 GLU A O 1
ATOM 1754 N N . GLN A 1 228 ? 38.362 -16.156 -32.959 1.00 90.75 228 GLN A N 1
ATOM 1755 C CA . GLN A 1 228 ? 39.513 -16.499 -32.127 1.00 90.75 228 GLN A CA 1
ATOM 1756 C C . GLN A 1 228 ? 39.507 -17.983 -31.733 1.00 90.75 228 GLN A C 1
ATOM 1758 O O . GLN A 1 228 ? 40.512 -18.678 -31.912 1.00 90.75 228 GLN A O 1
ATOM 1763 N N . THR A 1 229 ? 38.362 -18.503 -31.286 1.00 89.81 229 THR A N 1
ATOM 1764 C CA . THR A 1 229 ? 38.215 -19.928 -30.938 1.00 89.81 229 THR A CA 1
ATOM 1765 C C . THR A 1 229 ? 38.426 -20.846 -32.147 1.00 89.81 229 THR A C 1
ATOM 1767 O O . THR A 1 229 ? 39.072 -21.894 -32.030 1.00 89.81 229 THR A O 1
ATOM 1770 N N . GLU A 1 230 ? 37.985 -20.448 -33.347 1.00 90.56 230 GLU A N 1
ATOM 1771 C CA . GLU A 1 230 ? 38.301 -21.180 -34.578 1.00 90.56 230 GLU A CA 1
ATOM 1772 C C . GLU A 1 230 ? 39.807 -21.227 -34.877 1.00 90.56 230 GLU A C 1
ATOM 1774 O O . GLU A 1 230 ? 40.326 -22.275 -35.289 1.00 90.56 230 GLU A O 1
ATOM 1779 N N . LYS A 1 231 ? 40.515 -20.101 -34.709 1.00 89.75 231 LYS A N 1
ATOM 1780 C CA . LYS A 1 231 ? 41.968 -20.018 -34.933 1.00 89.75 231 LYS A CA 1
ATOM 1781 C C . LYS A 1 231 ? 42.720 -20.931 -33.968 1.00 89.75 231 LYS A C 1
ATOM 1783 O O . LYS A 1 231 ? 43.584 -21.697 -34.407 1.00 89.75 231 LYS A O 1
ATOM 1788 N N . GLU A 1 232 ? 42.344 -20.928 -32.693 1.00 87.50 232 GLU A N 1
ATOM 1789 C CA . GLU A 1 232 ? 42.923 -21.801 -31.667 1.00 87.50 232 GLU A CA 1
ATOM 1790 C C . GLU A 1 232 ? 42.679 -23.286 -31.971 1.00 87.50 232 GLU A C 1
ATOM 1792 O O . GLU A 1 232 ? 43.603 -24.105 -31.898 1.00 87.50 232 GLU A O 1
ATOM 1797 N N . HIS A 1 233 ? 41.470 -23.644 -32.416 1.00 87.00 233 HIS A N 1
ATOM 1798 C CA . HIS A 1 233 ? 41.148 -25.019 -32.807 1.00 87.00 233 HIS A CA 1
ATOM 1799 C C . HIS A 1 233 ? 41.951 -25.486 -34.027 1.00 87.00 233 HIS A C 1
ATOM 1801 O O . HIS A 1 233 ? 42.478 -26.604 -34.044 1.00 87.00 233 HIS A O 1
ATOM 1807 N N . LYS A 1 234 ? 42.104 -24.628 -35.047 1.00 85.62 234 LYS A N 1
ATOM 1808 C CA . LYS A 1 234 ? 42.937 -24.910 -36.232 1.00 85.62 234 LYS A CA 1
ATOM 1809 C C . LYS A 1 234 ? 44.413 -25.081 -35.845 1.00 85.62 234 LYS A C 1
ATOM 1811 O O . LYS A 1 234 ? 45.062 -26.016 -36.322 1.00 85.62 234 LYS A O 1
ATOM 1816 N N . GLN A 1 235 ? 44.930 -24.255 -34.934 1.00 81.19 235 GLN A N 1
ATOM 1817 C CA . GLN A 1 235 ? 46.307 -24.356 -34.440 1.00 81.19 235 GLN A CA 1
ATOM 1818 C C . GLN A 1 235 ? 46.537 -25.634 -33.613 1.00 81.19 235 GLN A C 1
ATOM 1820 O O . GLN A 1 235 ? 47.558 -26.304 -33.785 1.00 81.19 235 GLN A O 1
ATOM 1825 N N . SER A 1 236 ? 45.574 -26.019 -32.770 1.00 76.75 236 SER A N 1
ATOM 1826 C CA . SER A 1 236 ? 45.605 -27.260 -31.980 1.00 76.75 236 SER A CA 1
ATOM 1827 C C . SER A 1 236 ? 45.594 -28.512 -32.868 1.00 76.75 236 SER A C 1
ATOM 1829 O O . SER A 1 236 ? 46.406 -29.423 -32.683 1.00 76.75 236 SER A O 1
ATOM 1831 N N . LYS A 1 237 ? 44.746 -28.532 -33.907 1.00 78.62 237 LYS A N 1
ATOM 1832 C CA . LYS A 1 237 ? 44.719 -29.614 -34.908 1.00 78.62 237 LYS A CA 1
ATOM 1833 C C . LYS A 1 237 ? 46.021 -29.720 -35.701 1.00 78.62 237 LYS A C 1
ATOM 1835 O O . LYS A 1 237 ? 46.461 -30.831 -35.978 1.00 78.62 237 LYS A O 1
ATOM 1840 N N . SER A 1 238 ? 46.646 -28.590 -36.040 1.00 72.25 238 SER A N 1
ATOM 1841 C CA . SER A 1 238 ? 47.940 -28.573 -36.732 1.00 72.25 238 SER A CA 1
ATOM 1842 C C . SER A 1 238 ? 49.059 -29.151 -35.854 1.00 72.25 238 SER A C 1
ATOM 1844 O O . SER A 1 238 ? 49.777 -30.045 -36.291 1.00 72.25 238 SER A O 1
ATOM 1846 N N . LYS A 1 239 ? 49.138 -28.751 -34.574 1.00 73.50 239 LYS A N 1
ATOM 1847 C CA . LYS A 1 239 ? 50.118 -29.294 -33.611 1.00 73.50 239 LYS A CA 1
ATOM 1848 C C . LYS A 1 239 ? 49.970 -30.804 -33.389 1.00 73.50 239 LYS A C 1
ATOM 1850 O O . LYS A 1 239 ? 50.974 -31.494 -33.276 1.00 73.50 239 LYS A O 1
ATOM 1855 N N . LYS A 1 240 ? 48.739 -31.330 -33.383 1.00 71.19 240 LYS A N 1
ATOM 1856 C CA . LYS A 1 240 ? 48.467 -32.777 -33.273 1.00 71.19 240 LYS A CA 1
ATOM 1857 C C . LYS A 1 240 ? 48.826 -33.596 -34.517 1.00 71.19 240 LYS A C 1
ATOM 1859 O O . LYS A 1 240 ? 48.858 -34.811 -34.419 1.00 71.19 240 LYS A O 1
ATOM 1864 N N . ARG A 1 241 ? 49.049 -32.966 -35.673 1.00 66.75 241 ARG A N 1
ATOM 1865 C CA . ARG A 1 241 ? 49.398 -33.651 -36.932 1.00 66.75 241 ARG A CA 1
ATOM 1866 C C . ARG A 1 241 ? 50.914 -33.729 -37.171 1.00 66.75 241 ARG A C 1
ATOM 1868 O O . ARG A 1 241 ? 51.338 -34.375 -38.121 1.00 66.75 241 ARG A O 1
ATOM 1875 N N . VAL A 1 242 ? 51.700 -33.028 -36.350 1.00 59.06 242 VAL A N 1
ATOM 1876 C CA . VAL A 1 242 ? 53.173 -32.951 -36.412 1.00 59.06 242 VAL A CA 1
ATOM 1877 C C . VAL A 1 242 ? 53.840 -33.878 -35.373 1.00 59.06 242 VAL A C 1
ATOM 1879 O O . VAL A 1 242 ? 55.053 -34.058 -35.411 1.00 59.06 242 VAL A O 1
ATOM 1882 N N . LEU A 1 243 ? 53.050 -34.489 -34.482 1.00 52.38 243 LEU A N 1
ATOM 1883 C CA . LEU A 1 243 ? 53.436 -35.566 -33.558 1.00 52.38 243 LEU A CA 1
ATOM 1884 C C . LEU A 1 243 ? 52.933 -36.909 -34.093 1.00 52.38 243 LEU A C 1
ATOM 1886 O O . LEU A 1 243 ? 53.660 -37.906 -33.914 1.00 52.38 243 LEU A O 1
#

pLDDT: mean 81.02, std 19.69, range [38.22, 98.75]

Organism: NCBI:txid49249

Radius of gyration: 32.12 Å; chains: 1; bounding box: 82×76×88 Å

Sequence (243 aa):
KIADANYNATQGQNLTVIGMGVTEKGTVTNALMKVTVEYQEKDRCMNQLWPWGFEASSMFCAGNGTYDTGKDACQGDSGGPIFYEDNGVMIQIGIVSWGIGCGIGYAGVYSDITEEREWIDQTICEHSKNSVVPRCESQPISPSAPLDTEMILLASQSSSIASSIPSKTPTMSPTMSPTISPTAQLTVVTEEAELTQRERKRLEREEKRLERERTREENERTKEEHEQTEKEHKQSKSKKRVL

Foldseek 3Di:
DADALPDDFDFFAKKKWKFQFQAPVRDGHPDIDMFIWTWDDLVVQCVQCPPVDRDSLWKTWTHPLAQPFQTFDAPRQFQTFMFHDDPNDTYTQWGFHAWDHGSGNHTTMTTGCSSCVVVVLVVCLVPDPDPPDVSNPDPPPPDDDPPPPPVPPPVPDDDDDDDDDDDDDDDDDDDDDDDDDDDPPPPVVVVVVVVVVVVVVVVVVVVVVVVVVVVVVVVVVVVVVVVVVVVVVVVVVVVVVVD

InterPro domains:
  IPR001254 Serine proteases, trypsin domain [PF00089] (4-120)
  IPR001254 Serine proteases, trypsin domain [PS50240] (1-125)
  IPR001254 Serine proteases, trypsin domain [SM00020] (1-120)
  IPR009003 Peptidase S1, PA clan [SSF50494] (8-124)
  IPR033116 Serine proteases, trypsin family, serine active site [PS00135] (72-83)
  IPR050430 Peptidase S1 family serine proteases [PTHR24276] (2-126)

Secondary structure (DSSP, 8-state):
-B--TT----TT-EEEEEE-SB-TTSSB-SSPEEEEEEEE-HHHHHHHTTTS---TTTEEEES--STT------TT-TT-EEEEEETTEEEEEEEEEE-SSSSSSS-EEEEETTTTHHHHHHHHHHH-S-S--TT-S-S---------TTTTSSTTS-------------------------SSSHHHHHHHHHHHHHHHHHHHHHHHHHHHHHHHHHHHHHHHHHHHHHHHHHHHHHHTT--

=== Feature glossary ===
Annotated list of the representations used here:

Nearest PDB structures. The Foldseek neighbor list gives the closest experimentally determined structures in the PDB, ranked by structural alignment. TM-score near 1 means near-identical fold; near 0.3 means only rough topology match. This is how one finds what a novel AlphaFold prediction most resembles in the solved-structure universe.

Foldseek 3Di. Foldseek's 3Di representation compresses backbone geometry into a per-residue letter drawn from a learned twenty-state alphabet. It captures the tertiary interaction pattern around each residue — which residues are packed against it in space, regardless of where they are in sequence.

Radius of gyration, Cα contacts, bounding box. Radius of gyration (Rg) is the root-mean-square distance of Cα atoms from their centroid — a single number for overall size and compactness. A globular domain of N residues has Rg ≈ 2.2·N^0.38 Å; an extended or disordered chain has a much larger Rg. The Cα contact count is the number of residue pairs whose Cα atoms are within 8 Å and are more than four positions apart in sequence — a standard proxy for tertiary packing density. The bounding box is the smallest axis-aligned box enclosing all Cα atoms.

InterPro / GO / CATH / organism. The annotation block draws on four external resources. InterPro: which protein families and domains the sequence belongs to. GO: standardized terms for what the protein does, what process it participates in, and where in the cell it acts. CATH: which structural fold it has in the CATH hierarchy. Organism: the species of origin.

mmCIF coordinates. The mmCIF block holds the 3D Cartesian coordinates of each backbone atom (N, Cα, C, O) in ångströms. mmCIF is the PDB's canonical archive format — a tagged-loop text representation of the atomic model.

pLDDT. pLDDT is the predicted lDDT-Cα score: AlphaFold's confidence that the local environment of each residue (all inter-atomic distances within 15 Å) is correctly placed. It is a per-residue number between 0 and 100, with higher meaning more reliable.

Backbone torsions (φ/ψ). φ (phi) and ψ (psi) are the two rotatable backbone dihedrals per residue: φ is the C(i-1)–N–Cα–C torsion, ψ is the N–Cα–C–N(i+1) torsion, both in degrees on (−180°, 180°]. α-helical residues cluster near (−60°, −45°); β-strand residues near (−120°, +130°). A Ramachandran plot is simply a scatter of (φ, ψ) for every residue.

B-factor. For experimental (PDB) structures, the B-factor (temperature factor) quantifies the positional spread of each atom in the crystal — a combination of thermal vibration and static disorder — in units of Å². High B-factors mark flexible loops or poorly resolved regions; low B-factors mark the rigid, well-ordered core.

Secondary structure (3-state, P-SEA). SS3 is a coarse helix/strand/coil call (letters a/b/c) made by the P-SEA algorithm from inter-Cα distances and dihedrals. It is less detailed than DSSP but needs only Cα positions.

Predicted aligned error. Predicted aligned error is AlphaFold's pairwise confidence. Unlike pLDDT (per-residue), PAE is per-residue-pair and captures whether two parts of the structure are correctly placed relative to each other. Units are ångströms of expected positional error.

Solvent-accessible surface area. Solvent-accessible surface area (SASA) is the area in Å² traced out by the centre of a 1.4 Å probe sphere (a water molecule) rolled over the protein's van der Waals surface (Shrake–Rupley / Lee–Richards construction). Buried residues have near-zero SASA; fully exposed residues can exceed 200 Å². The total SASA scales roughly with the number of surface residues.

Secondary structure (8-state, DSSP). The SS8 string is DSSP's per-residue secondary-structure call. α-helix (H) means an i→i+4 H-bond ladder; β-strand (E) means the residue participates in a β-sheet; 3₁₀ (G) and π (I) are tighter and wider helices; T/S are turns/bends; '-' is loop.

Rendered structure images. Structure images are PyMOL renders from six orthogonal camera directions. Cartoon representation draws helices as coils and strands as arrows; sticks shows the backbone as bonds; surface shows the solvent-excluded envelope. Rainbow coloring maps sequence position to hue (blue→red, N→C); chain coloring assigns a distinct color per polypeptide.

Sequence. The amino-acid sequence is the protein's primary structure: the linear order of residues from the N-terminus to the C-terminus, written in one-letter code. Everything else here — the 3D coordinates, the secondary structure, the domain annotations — is ultimately a consequence of this string.

Contact-map, Ramachandran, and PAE plots. Three diagnostic plots accompany the record. The Cα contact map visualizes the tertiary structure as a 2D adjacency matrix (8 Å cutoff, sequence-local contacts suppressed). The Ramachandran plot shows the distribution of backbone (φ, ψ) torsions, with points in the α and β basins reflecting secondary structure content. The PAE plot shows AlphaFold's inter-residue confidence as a color matrix.